Protein AF-A0A932MLJ8-F1 (afdb_monomer_lite)

Radius of gyration: 33.67 Å; chains: 1; bounding box: 68×70×138 Å

Sequence (256 aa):
MRFTSHTIHRIPRFLVASVVMTMLLAWGFPVDARSTVDTKFYFTKSVMQRYGKTLTSSEGDFRVGIRPGIFDDPAWVKIKLADPELAQLPENFLLVSSHIYEYGVSVPEPDETTKSIWLSMDFDSKTKNRRRPYVWDRGKQTWHELPGKRVEGESTYQFELRFPWATVAILEDTSRLEGPEKIDASRLPATGFQAYSILDVESGRVLEHMNGTRIKHPASLTKIMTAMVMLDQDLRMSSVLTYAASDNAEGGKLLV

Secondary structure (DSSP, 8-state):
----------------------------------PEEEEEEEE-HHIIIII-EEEE-TTSSEEEEE-TTS-SS-EEEEEEEPPGGGSPPPTTEEE-SSS-EEEEEE-SS-----SPEEEEEE----S-EEEEEEEEETTTTEEEEPPEEEPTTSSEEEEEESSSEEEEEEEEEEEEE-PPP---TTS------SSEEEE-TTT--EEEEESTTS-PPP--HHHHHHHHHHHHTT--TTS--PPPGGG-PPPPP---

Structure (mmCIF, N/CA/C/O backbone):
data_AF-A0A932MLJ8-F1
#
_entry.id   AF-A0A932MLJ8-F1
#
loop_
_atom_site.group_PDB
_atom_site.id
_atom_site.type_symbol
_atom_site.label_atom_id
_atom_site.label_alt_id
_atom_site.label_comp_id
_atom_site.label_asym_id
_atom_site.label_entity_id
_atom_site.label_seq_id
_atom_site.pdbx_PDB_ins_code
_atom_site.Cartn_x
_atom_site.Cartn_y
_atom_site.Cartn_z
_atom_site.occupancy
_atom_site.B_iso_or_equiv
_atom_site.auth_seq_id
_atom_site.auth_comp_id
_atom_site.auth_asym_id
_atom_site.auth_atom_id
_atom_site.pdbx_PDB_model_num
ATOM 1 N N . MET A 1 1 ? 25.212 -40.025 85.158 1.00 39.41 1 MET A N 1
ATOM 2 C CA . MET A 1 1 ? 26.497 -39.951 85.886 1.00 39.41 1 MET A CA 1
ATOM 3 C C . MET A 1 1 ? 27.487 -39.200 84.991 1.00 39.41 1 MET A C 1
ATOM 5 O O . MET A 1 1 ? 27.628 -39.625 83.859 1.00 39.41 1 MET A O 1
ATOM 9 N N . ARG A 1 2 ? 28.002 -38.052 85.477 1.00 36.81 2 ARG A N 1
ATOM 10 C CA . ARG A 1 2 ? 29.242 -37.276 85.160 1.00 36.81 2 ARG A CA 1
ATOM 11 C C . ARG A 1 2 ? 29.864 -37.373 83.739 1.00 36.81 2 ARG A C 1
ATOM 13 O O . ARG A 1 2 ? 30.138 -38.470 83.284 1.00 36.81 2 ARG A O 1
ATOM 20 N N . PHE A 1 3 ? 29.999 -36.263 82.983 1.00 44.09 3 PHE A N 1
ATOM 21 C CA . PHE A 1 3 ? 31.169 -35.329 82.913 1.00 44.09 3 PHE A CA 1
ATOM 22 C C . PHE A 1 3 ? 32.496 -36.078 82.603 1.00 44.09 3 PHE A C 1
ATOM 24 O O . PHE A 1 3 ? 32.785 -37.047 83.288 1.00 44.09 3 PHE A O 1
ATOM 31 N N . THR A 1 4 ? 33.348 -35.753 81.615 1.00 44.50 4 THR A N 1
ATOM 32 C CA . THR A 1 4 ? 33.932 -34.447 81.229 1.00 44.50 4 THR A CA 1
ATOM 33 C C . THR A 1 4 ? 34.749 -34.559 79.918 1.00 44.50 4 THR A C 1
ATOM 35 O O . THR A 1 4 ? 35.120 -35.649 79.496 1.00 44.50 4 THR A O 1
ATOM 38 N N . SER A 1 5 ? 35.027 -33.380 79.350 1.00 47.88 5 SER A N 1
ATOM 39 C CA . SER A 1 5 ? 35.923 -32.925 78.263 1.00 47.88 5 SER A CA 1
ATOM 40 C C . SER A 1 5 ? 37.333 -33.572 78.163 1.00 47.88 5 SER A C 1
ATOM 42 O O . SER A 1 5 ? 37.796 -34.180 79.118 1.00 47.88 5 SER A O 1
ATOM 44 N N . HIS A 1 6 ? 38.091 -33.494 77.048 1.00 45.16 6 HIS A N 1
ATOM 45 C CA . HIS A 1 6 ? 38.753 -32.271 76.542 1.00 45.16 6 HIS A CA 1
ATOM 46 C C . HIS A 1 6 ? 39.544 -32.446 75.204 1.00 45.16 6 HIS A C 1
ATOM 48 O O . HIS A 1 6 ? 40.307 -33.393 75.064 1.00 45.16 6 HIS A O 1
ATOM 54 N N . THR A 1 7 ? 39.419 -31.432 74.318 1.00 48.81 7 THR A N 1
ATOM 55 C CA . THR A 1 7 ? 40.496 -30.633 73.638 1.00 48.81 7 THR A CA 1
ATOM 56 C C . THR A 1 7 ? 41.332 -31.260 72.493 1.00 48.81 7 THR A C 1
ATOM 58 O O . THR A 1 7 ? 42.121 -32.160 72.728 1.00 48.81 7 THR A O 1
ATOM 61 N N . ILE A 1 8 ? 41.119 -30.913 71.205 1.00 53.91 8 ILE A N 1
ATOM 62 C CA . ILE A 1 8 ? 41.587 -29.762 70.358 1.00 53.91 8 ILE A CA 1
ATOM 63 C C . ILE A 1 8 ? 43.098 -29.720 70.021 1.00 53.91 8 ILE A C 1
ATOM 65 O O . ILE A 1 8 ? 43.907 -29.441 70.897 1.00 53.91 8 ILE A O 1
ATOM 69 N N . HIS A 1 9 ? 43.424 -29.800 68.714 1.00 43.44 9 HIS A N 1
ATOM 70 C CA . HIS A 1 9 ? 44.411 -29.012 67.917 1.00 43.44 9 HIS A CA 1
ATOM 71 C C . HIS A 1 9 ? 44.575 -29.692 66.527 1.00 43.44 9 HIS A C 1
ATOM 73 O O . HIS A 1 9 ? 44.537 -30.910 66.480 1.00 43.44 9 HIS A O 1
ATOM 79 N N . ARG A 1 10 ? 44.762 -29.088 65.339 1.00 43.78 10 ARG A N 1
ATOM 80 C CA . ARG A 1 10 ? 44.928 -27.730 64.774 1.00 43.78 10 ARG A CA 1
ATOM 81 C C . ARG A 1 10 ? 44.661 -27.824 63.246 1.00 43.78 10 ARG A C 1
ATOM 83 O O . ARG A 1 10 ? 44.900 -28.864 62.648 1.00 43.78 10 ARG A O 1
ATOM 90 N N . ILE A 1 11 ? 44.216 -26.721 62.640 1.00 50.97 11 ILE A N 1
ATOM 91 C CA . ILE A 1 11 ? 43.975 -26.457 61.194 1.00 50.97 11 ILE A CA 1
ATOM 92 C C . ILE A 1 11 ? 45.331 -26.110 60.510 1.00 50.97 11 ILE A C 1
ATOM 94 O O . ILE A 1 11 ? 46.141 -25.486 61.205 1.00 50.97 11 ILE A O 1
ATOM 98 N N . PRO A 1 12 ? 45.642 -26.457 59.227 1.00 47.94 12 PRO A N 1
ATOM 99 C CA . PRO A 1 12 ? 45.388 -25.516 58.110 1.00 47.94 12 PRO A CA 1
ATOM 100 C C . PRO A 1 12 ? 45.191 -26.065 56.668 1.00 47.94 12 PRO A C 1
ATOM 102 O O . PRO A 1 12 ? 45.858 -26.988 56.227 1.00 47.94 12 PRO A O 1
ATOM 105 N N . ARG A 1 13 ? 44.356 -25.317 55.919 1.00 49.12 13 ARG A N 1
ATOM 106 C CA . ARG A 1 13 ? 44.527 -24.828 54.524 1.00 49.12 13 ARG A CA 1
ATOM 107 C C . ARG A 1 13 ? 44.702 -25.832 53.371 1.00 49.12 13 ARG A C 1
ATOM 109 O O . ARG A 1 13 ? 45.791 -26.338 53.189 1.00 49.12 13 ARG A O 1
ATOM 116 N N . PHE A 1 14 ? 43.677 -25.922 52.515 1.00 44.53 14 PHE A N 1
ATOM 117 C CA . PHE A 1 14 ? 43.688 -25.803 51.034 1.00 44.53 14 PHE A CA 1
ATOM 118 C C . PHE A 1 14 ? 42.199 -25.844 50.614 1.00 44.53 14 PHE A C 1
ATOM 120 O O . PHE A 1 14 ? 41.565 -26.885 50.689 1.00 44.53 14 PHE A O 1
ATOM 127 N N . LEU A 1 15 ? 41.472 -24.734 50.457 1.00 44.16 15 LEU A N 1
ATOM 128 C CA . LEU A 1 15 ? 41.476 -23.821 49.305 1.00 44.16 15 LEU A CA 1
ATOM 129 C C . LEU A 1 15 ? 41.573 -24.555 47.956 1.00 44.16 15 LEU A C 1
ATOM 131 O O . LEU A 1 15 ? 42.512 -24.356 47.197 1.00 44.16 15 LEU A O 1
ATOM 135 N N . VAL A 1 16 ? 40.579 -25.392 47.651 1.00 47.31 16 VAL A N 1
ATOM 136 C CA . VAL A 1 16 ? 40.211 -25.664 46.256 1.00 47.31 16 VAL A CA 1
ATOM 137 C C . VAL A 1 16 ? 39.087 -24.697 45.924 1.00 47.31 16 VAL A C 1
ATOM 139 O O . VAL A 1 16 ? 37.918 -24.927 46.230 1.00 47.31 16 VAL A O 1
ATOM 142 N N . ALA A 1 17 ? 39.489 -23.557 45.368 1.00 40.59 17 ALA A N 1
ATOM 143 C CA . ALA A 1 17 ? 38.603 -22.645 44.678 1.00 40.59 17 ALA A CA 1
ATOM 144 C C . ALA A 1 17 ? 37.946 -23.423 43.532 1.00 40.59 17 ALA A C 1
ATOM 146 O O . ALA A 1 17 ? 38.531 -23.601 42.466 1.00 40.59 17 ALA A O 1
ATOM 147 N N . SER A 1 18 ? 36.738 -23.930 43.769 1.00 40.94 18 SER A N 1
ATOM 148 C CA . SER A 1 18 ? 35.860 -24.333 42.684 1.00 40.94 18 SER A CA 1
ATOM 149 C C . SER A 1 18 ? 35.405 -23.037 42.027 1.00 40.94 18 SER A C 1
ATOM 151 O O . SER A 1 18 ? 34.470 -22.376 42.477 1.00 40.94 18 SER A O 1
ATOM 153 N N . VAL A 1 19 ? 36.159 -22.626 41.007 1.00 42.44 19 VAL A N 1
ATOM 154 C CA . VAL A 1 19 ? 35.699 -21.704 39.975 1.00 42.44 19 VAL A CA 1
ATOM 155 C C . VAL A 1 19 ? 34.541 -22.425 39.294 1.00 42.44 19 VAL A C 1
ATOM 157 O O . VAL A 1 19 ? 34.699 -23.080 38.267 1.00 42.44 19 VAL A O 1
ATOM 160 N N . VAL A 1 20 ? 33.361 -22.354 39.911 1.00 41.97 20 VAL A N 1
ATOM 161 C CA . VAL A 1 20 ? 32.107 -22.466 39.183 1.00 41.97 20 VAL A CA 1
ATOM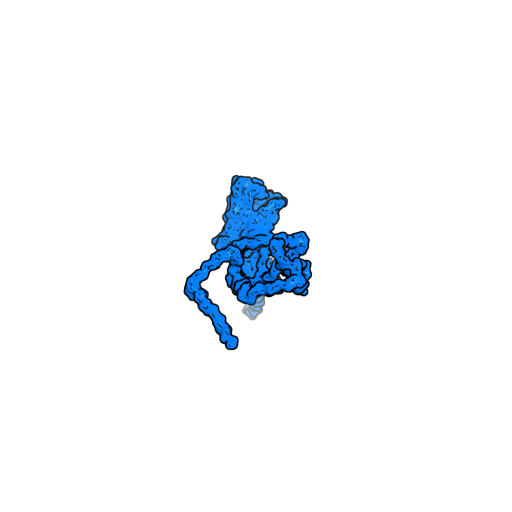 162 C C . VAL A 1 20 ? 32.111 -21.230 38.313 1.00 41.97 20 VAL A C 1
ATOM 164 O O . VAL A 1 20 ? 31.758 -20.131 38.732 1.00 41.97 20 VAL A O 1
ATOM 167 N N . MET A 1 21 ? 32.688 -21.427 37.133 1.00 40.66 21 MET A N 1
ATOM 168 C CA . MET A 1 21 ? 32.588 -20.567 35.985 1.00 40.66 21 MET A CA 1
ATOM 169 C C . MET A 1 21 ? 31.105 -20.281 35.837 1.00 40.66 21 MET A C 1
ATOM 171 O O . MET A 1 21 ? 30.345 -21.118 35.350 1.00 40.66 21 MET A O 1
ATOM 175 N N . THR A 1 22 ? 30.691 -19.126 36.354 1.00 47.50 22 THR A N 1
ATOM 176 C CA . THR A 1 22 ? 29.409 -18.506 36.072 1.00 47.50 22 THR A CA 1
ATOM 177 C C . THR A 1 22 ? 29.442 -18.198 34.585 1.00 47.50 22 THR A C 1
ATOM 179 O O . THR A 1 22 ? 29.714 -17.082 34.152 1.00 47.50 22 THR A O 1
ATOM 182 N N . MET A 1 23 ? 29.224 -19.244 33.792 1.00 43.34 23 MET A N 1
ATOM 183 C CA . MET A 1 23 ? 28.726 -19.189 32.441 1.00 43.34 23 MET A CA 1
ATOM 184 C C . MET A 1 23 ? 27.325 -18.611 32.624 1.00 43.34 23 MET A C 1
ATOM 186 O O . MET A 1 23 ? 26.328 -19.324 32.712 1.00 43.34 23 MET A O 1
ATOM 190 N N . LEU A 1 24 ? 27.283 -17.289 32.818 1.00 43.25 24 LEU A N 1
ATOM 191 C CA . LEU A 1 24 ? 26.142 -16.467 32.487 1.00 43.25 24 LEU A CA 1
ATOM 192 C C . LEU A 1 24 ? 25.925 -16.760 31.011 1.00 43.25 24 LEU A C 1
ATOM 194 O O . LEU A 1 24 ? 26.516 -16.148 30.126 1.00 43.25 24 LEU A O 1
ATOM 198 N N . LEU A 1 25 ? 25.136 -17.809 30.789 1.00 41.91 25 LEU A N 1
ATOM 199 C CA . LEU A 1 25 ? 24.206 -17.925 29.702 1.00 41.91 25 LEU A CA 1
ATOM 200 C C . LEU A 1 25 ? 23.592 -16.537 29.570 1.00 41.91 25 LEU A C 1
ATOM 202 O O . LEU A 1 25 ? 22.626 -16.192 30.247 1.00 41.91 25 LEU A O 1
ATOM 206 N N . ALA A 1 26 ? 24.198 -15.731 28.704 1.00 42.94 26 ALA A N 1
ATOM 207 C CA . ALA A 1 26 ? 23.473 -14.781 27.908 1.00 42.94 26 ALA A CA 1
ATOM 208 C C . ALA A 1 26 ? 22.465 -15.627 27.125 1.00 42.94 26 ALA A C 1
ATOM 210 O O . ALA A 1 26 ? 22.655 -15.962 25.960 1.00 42.94 26 ALA A O 1
ATOM 211 N N . TRP A 1 27 ? 21.390 -16.028 27.805 1.00 41.62 27 TRP A N 1
ATOM 212 C CA . TRP A 1 27 ? 20.088 -16.057 27.187 1.00 41.62 27 TRP A CA 1
ATOM 213 C C . TRP A 1 27 ? 19.902 -14.625 26.722 1.00 41.62 27 TRP A C 1
ATOM 215 O O . TRP A 1 27 ? 19.464 -13.755 27.473 1.00 41.62 27 TRP A O 1
ATOM 225 N N . GLY A 1 28 ? 20.387 -14.363 25.508 1.00 39.56 28 GLY A N 1
ATOM 226 C CA . GLY A 1 28 ? 19.890 -13.269 24.716 1.00 39.56 28 GLY A CA 1
ATOM 227 C C . GLY A 1 28 ? 18.400 -13.509 24.679 1.00 39.56 28 GLY A C 1
ATOM 228 O O . GLY A 1 28 ? 17.925 -14.379 23.953 1.00 39.56 28 GLY A O 1
ATOM 229 N N . PHE A 1 29 ? 17.677 -12.817 25.556 1.00 42.62 29 PHE A N 1
ATOM 230 C CA . PHE A 1 29 ? 16.270 -12.603 25.328 1.00 42.62 29 PHE A CA 1
ATOM 231 C C . PHE A 1 29 ? 16.212 -12.062 23.904 1.00 42.62 29 PHE A C 1
ATOM 233 O O . PHE A 1 29 ? 16.922 -11.083 23.629 1.00 42.62 29 PHE A O 1
ATOM 240 N N . PRO A 1 30 ? 15.493 -12.723 22.981 1.00 48.03 30 PRO A N 1
ATOM 241 C CA . PRO A 1 30 ? 15.236 -12.102 21.702 1.00 48.03 30 PRO A CA 1
ATOM 242 C C . PRO A 1 30 ? 14.650 -10.736 22.042 1.00 48.03 30 PRO A C 1
ATOM 244 O O . PRO A 1 30 ? 13.672 -10.629 22.784 1.00 48.03 30 PRO A O 1
ATOM 247 N N . VAL A 1 31 ? 15.347 -9.682 21.629 1.00 45.62 31 VAL A N 1
ATOM 248 C CA . VAL A 1 31 ? 14.779 -8.345 21.655 1.00 45.62 31 VAL A CA 1
ATOM 249 C C . VAL A 1 31 ? 13.615 -8.455 20.690 1.00 45.62 31 VAL A C 1
ATOM 251 O O . VAL A 1 31 ? 13.836 -8.500 19.486 1.00 45.62 31 VAL A O 1
ATOM 254 N N . ASP A 1 32 ? 12.402 -8.625 21.221 1.00 48.66 32 ASP A N 1
ATOM 255 C CA . ASP A 1 32 ? 11.189 -8.623 20.415 1.00 48.66 32 ASP A CA 1
ATOM 256 C C . ASP A 1 32 ? 11.213 -7.329 19.611 1.00 48.66 32 ASP A C 1
ATOM 258 O O . ASP A 1 32 ? 11.109 -6.229 20.171 1.00 48.66 32 ASP A O 1
ATOM 262 N N . ALA A 1 33 ? 11.440 -7.464 18.307 1.00 53.06 33 ALA A N 1
ATOM 263 C CA . ALA A 1 33 ? 11.539 -6.340 17.409 1.00 53.06 33 ALA A CA 1
ATOM 264 C C . ALA A 1 33 ? 10.224 -5.560 17.482 1.00 53.06 33 ALA A C 1
ATOM 266 O O . ALA A 1 33 ? 9.127 -6.032 17.165 1.00 53.06 33 ALA A O 1
ATOM 267 N N . ARG A 1 34 ? 10.322 -4.375 18.078 1.00 57.47 34 ARG A N 1
ATOM 268 C CA . ARG A 1 34 ? 9.176 -3.640 18.594 1.00 57.47 34 ARG A CA 1
ATOM 269 C C . ARG A 1 34 ? 8.551 -2.879 17.432 1.00 57.47 34 ARG A C 1
ATOM 271 O O . ARG A 1 34 ? 9.046 -1.821 17.056 1.00 57.47 34 ARG A O 1
ATOM 278 N N . SER A 1 35 ? 7.451 -3.388 16.873 1.00 65.62 35 SER A N 1
ATOM 279 C CA . SER A 1 35 ? 6.658 -2.624 15.899 1.00 65.62 35 SER A CA 1
ATOM 280 C C . SER A 1 35 ? 6.277 -1.276 16.521 1.00 65.62 35 SER A C 1
ATOM 282 O O . SER A 1 35 ? 5.633 -1.249 17.580 1.00 65.62 35 SER A O 1
ATOM 284 N N . THR A 1 36 ? 6.673 -0.169 15.897 1.00 81.19 36 THR A N 1
ATOM 285 C CA . THR A 1 36 ? 6.402 1.170 16.433 1.00 81.19 36 THR A CA 1
ATOM 286 C C . THR A 1 36 ? 5.066 1.658 15.888 1.00 81.19 36 THR A C 1
ATOM 288 O O . THR A 1 36 ? 4.827 1.643 14.680 1.00 81.19 36 THR A O 1
ATOM 291 N N . VAL A 1 37 ? 4.153 2.033 16.791 1.00 83.75 37 VAL A N 1
ATOM 292 C CA . VAL A 1 37 ? 2.876 2.640 16.395 1.00 83.75 37 VAL A CA 1
ATOM 293 C C . VAL A 1 37 ? 3.177 4.015 15.828 1.00 83.75 37 VAL A C 1
ATOM 295 O O . VAL A 1 37 ? 3.672 4.871 16.552 1.00 83.75 37 VAL A O 1
ATOM 298 N N . ASP A 1 38 ? 2.854 4.197 14.555 1.00 90.25 38 ASP A N 1
ATOM 299 C CA . ASP A 1 38 ? 3.074 5.444 13.837 1.00 90.25 38 ASP A CA 1
ATOM 300 C C . ASP A 1 38 ? 1.897 6.397 14.074 1.00 90.25 38 ASP A C 1
ATOM 302 O O . ASP A 1 38 ? 2.033 7.448 14.695 1.00 90.25 38 ASP A O 1
ATOM 306 N N . THR A 1 39 ? 0.694 5.963 13.690 1.00 93.75 39 THR A N 1
ATOM 307 C CA . THR A 1 39 ? -0.521 6.772 13.814 1.00 93.75 39 THR A CA 1
ATOM 308 C C . THR A 1 39 ? -1.675 5.942 14.371 1.00 93.75 39 THR A C 1
ATOM 310 O O . THR A 1 39 ? -1.873 4.781 14.012 1.00 93.75 39 THR A O 1
ATOM 313 N N . LYS A 1 40 ? -2.484 6.523 15.264 1.00 94.94 40 LYS A N 1
ATOM 314 C CA . LYS A 1 40 ? -3.652 5.860 15.863 1.00 94.94 40 LYS A CA 1
ATOM 315 C C . LYS A 1 40 ? -4.810 6.837 16.030 1.00 94.94 40 LYS A C 1
ATOM 317 O O . LYS A 1 40 ? -4.623 7.938 16.535 1.00 94.94 40 LYS A O 1
ATOM 322 N N . PHE A 1 41 ? -6.021 6.409 15.678 1.00 94.94 41 PHE A N 1
ATOM 323 C CA . PHE A 1 41 ? -7.227 7.221 15.837 1.00 94.94 41 PHE A CA 1
ATOM 324 C C . PHE A 1 41 ? -8.430 6.374 16.267 1.00 94.94 41 PHE A C 1
ATOM 326 O O . PHE A 1 41 ? -8.578 5.224 15.849 1.00 94.94 41 PHE A O 1
ATOM 333 N N . TYR A 1 42 ? -9.289 6.949 17.113 1.00 94.81 42 TYR A N 1
ATOM 334 C CA . TYR A 1 42 ? -10.546 6.329 17.529 1.00 94.81 42 TYR A CA 1
ATOM 335 C C . TYR A 1 42 ? -11.692 6.824 16.652 1.00 94.81 42 TYR A C 1
ATOM 337 O O . TYR A 1 42 ? -12.055 8.001 16.684 1.00 94.81 42 TYR A O 1
ATOM 345 N N . PHE A 1 43 ? -12.263 5.925 15.862 1.00 92.12 43 PHE A N 1
ATOM 346 C CA . PHE A 1 43 ? -13.391 6.216 14.994 1.00 92.12 43 PHE A CA 1
ATOM 347 C C . PHE A 1 43 ? -14.677 5.998 15.788 1.00 92.12 43 PHE A C 1
ATOM 349 O O . PHE A 1 43 ? -14.999 4.877 16.180 1.00 92.12 43 PHE A O 1
ATOM 356 N N . THR A 1 44 ? -15.417 7.077 16.039 1.00 92.81 44 THR A N 1
ATOM 357 C CA . THR A 1 44 ? -16.726 6.998 16.692 1.00 92.81 44 THR A CA 1
ATOM 358 C C . THR A 1 44 ? -17.759 6.367 15.760 1.00 92.81 44 THR A C 1
ATOM 360 O O . THR A 1 44 ? -17.586 6.343 14.540 1.00 92.81 44 THR A O 1
ATOM 363 N N . LYS A 1 45 ? -18.894 5.931 16.318 1.00 90.38 45 LYS A N 1
ATOM 364 C CA . LYS A 1 45 ? -20.004 5.368 15.535 1.00 90.38 45 LYS A CA 1
ATOM 365 C C . LYS A 1 45 ? -20.478 6.303 14.416 1.00 90.38 45 LYS A C 1
ATOM 367 O O . LYS A 1 45 ? -20.743 5.855 13.309 1.00 90.38 45 LYS A O 1
ATOM 372 N N . SER A 1 46 ? -20.540 7.614 14.669 1.00 88.94 46 SER A N 1
ATOM 373 C CA . SER A 1 46 ? -20.938 8.591 13.647 1.00 88.94 46 SER A CA 1
ATOM 374 C C . SER A 1 46 ? -19.928 8.689 12.502 1.00 88.94 46 SER A C 1
ATOM 376 O O . SER A 1 46 ? -20.337 8.766 11.344 1.00 88.94 46 SER A O 1
ATOM 378 N N . VAL A 1 47 ? -18.627 8.638 12.804 1.00 89.69 47 VAL A N 1
ATOM 379 C CA . VAL A 1 47 ? -17.575 8.585 11.780 1.00 89.69 47 VAL A CA 1
ATOM 380 C C . VAL A 1 47 ? -17.695 7.292 10.981 1.00 89.69 47 VAL A C 1
ATOM 382 O O . VAL A 1 47 ? -17.737 7.359 9.757 1.00 89.69 47 VAL A O 1
ATOM 385 N N . MET A 1 48 ? -17.837 6.142 11.645 1.00 87.56 48 MET A N 1
ATOM 386 C CA . MET A 1 48 ? -17.939 4.850 10.963 1.00 87.56 48 MET A CA 1
ATOM 387 C C . MET A 1 48 ? -19.179 4.730 10.083 1.00 87.56 48 MET A C 1
ATOM 389 O O . MET A 1 48 ? -19.075 4.238 8.968 1.00 87.56 48 MET A O 1
ATOM 393 N N . GLN A 1 49 ? -20.339 5.206 10.535 1.00 87.56 49 GLN A N 1
ATOM 394 C CA . GLN A 1 49 ? -21.603 4.963 9.836 1.00 87.56 49 GLN A CA 1
ATOM 395 C C . GLN A 1 49 ? -21.983 6.046 8.820 1.00 87.56 49 GLN A C 1
ATOM 397 O O . GLN A 1 49 ? -22.683 5.737 7.860 1.00 87.56 49 GLN A O 1
ATOM 402 N N . ARG A 1 50 ? -21.571 7.309 9.010 1.00 89.06 50 ARG A N 1
ATOM 403 C CA . ARG A 1 50 ? -22.076 8.431 8.188 1.00 89.06 50 ARG A CA 1
ATOM 404 C C . ARG A 1 50 ? -21.022 9.131 7.347 1.00 89.06 50 ARG A C 1
ATOM 406 O O . ARG A 1 50 ? -21.319 9.507 6.221 1.00 89.06 50 ARG A O 1
ATOM 413 N N . TYR A 1 51 ? -19.825 9.335 7.887 1.00 90.12 51 TYR A N 1
ATOM 414 C CA . TYR A 1 51 ? -18.841 10.223 7.258 1.00 90.12 51 TYR A CA 1
ATOM 415 C C . TYR A 1 51 ? -17.680 9.472 6.611 1.00 90.12 51 TYR A C 1
ATOM 417 O O . TYR A 1 51 ? -17.179 9.889 5.571 1.00 90.12 51 TYR A O 1
ATOM 425 N N . GLY A 1 52 ? -17.276 8.343 7.193 1.00 91.31 52 GLY A N 1
ATOM 426 C CA . GLY A 1 52 ? -15.981 7.746 6.910 1.00 91.31 52 GLY A CA 1
ATOM 427 C C . GLY A 1 52 ? -14.842 8.659 7.366 1.00 91.31 52 GLY A C 1
ATOM 428 O O . GLY A 1 52 ? -15.057 9.784 7.826 1.00 91.31 52 GLY A O 1
ATOM 429 N N . LYS A 1 53 ? -13.611 8.162 7.277 1.00 95.19 53 LYS A N 1
ATOM 430 C CA . LYS A 1 53 ? -12.404 8.965 7.490 1.00 95.19 53 LYS A CA 1
ATOM 431 C C . LYS A 1 53 ? -11.175 8.237 6.958 1.00 95.19 53 LYS A C 1
ATOM 433 O O . LYS A 1 53 ? -11.084 7.013 7.033 1.00 95.19 53 LYS A O 1
ATOM 438 N N . THR A 1 54 ? -10.223 9.021 6.468 1.00 97.12 54 THR A N 1
ATOM 439 C CA . THR A 1 54 ? -8.887 8.551 6.107 1.00 97.12 54 THR A CA 1
ATOM 440 C C . THR A 1 54 ? -7.926 8.831 7.251 1.00 97.12 54 THR A C 1
ATOM 442 O O . THR A 1 54 ? -7.877 9.945 7.777 1.00 97.12 54 THR A O 1
ATOM 445 N N . LEU A 1 55 ? -7.194 7.800 7.657 1.00 97.00 55 LEU A N 1
ATOM 446 C CA . LEU A 1 55 ? -6.039 7.907 8.531 1.00 97.00 55 LEU A CA 1
ATOM 447 C C . LEU A 1 55 ? -4.784 7.929 7.660 1.00 97.00 55 LEU A C 1
ATOM 449 O O . LEU A 1 55 ? -4.675 7.115 6.749 1.00 97.00 55 LEU A O 1
ATOM 453 N N . THR A 1 56 ? -3.856 8.831 7.938 1.00 97.88 56 THR A N 1
ATOM 454 C CA . THR A 1 56 ? -2.607 8.983 7.182 1.00 97.88 56 THR A CA 1
ATOM 455 C C . THR A 1 56 ? -1.431 8.701 8.113 1.00 97.88 56 THR A C 1
ATOM 457 O O . THR A 1 56 ? -1.536 9.025 9.295 1.00 97.88 56 THR A O 1
ATOM 460 N N . SER A 1 57 ? -0.360 8.086 7.606 1.00 97.62 57 SER A N 1
ATOM 461 C CA . SER A 1 57 ? 0.910 7.921 8.322 1.00 97.62 57 SER A CA 1
ATOM 462 C C . SER A 1 57 ? 1.500 9.276 8.719 1.00 97.62 57 SER A C 1
ATOM 464 O O . SER A 1 57 ? 1.133 10.314 8.160 1.00 97.62 57 SER A O 1
ATOM 466 N N . SER A 1 58 ? 2.433 9.287 9.670 1.00 95.06 58 SER A N 1
ATOM 467 C CA . SER A 1 58 ? 3.114 10.523 10.075 1.00 95.06 58 SER A CA 1
ATOM 468 C C . SER A 1 58 ? 3.896 11.172 8.925 1.00 95.06 58 SER A C 1
ATOM 470 O O . SER A 1 58 ? 3.960 12.399 8.850 1.00 95.06 58 SER A O 1
ATOM 472 N N . GLU A 1 59 ? 4.412 10.364 7.995 1.00 93.94 59 GLU A N 1
ATOM 473 C CA . GLU A 1 59 ? 5.152 10.814 6.810 1.00 93.94 59 GLU A CA 1
ATOM 474 C C . GLU A 1 59 ? 4.253 11.225 5.636 1.00 93.94 59 GLU A C 1
ATOM 476 O O . GLU A 1 59 ? 4.720 11.843 4.682 1.00 93.94 59 GLU A O 1
ATOM 481 N N . GLY A 1 60 ? 2.950 10.936 5.693 1.00 96.25 60 GLY A N 1
ATOM 482 C CA . GLY A 1 60 ? 2.007 11.341 4.649 1.00 96.25 60 GLY A CA 1
ATOM 483 C C . GLY A 1 60 ? 1.909 10.398 3.446 1.00 96.25 60 GLY A C 1
ATOM 484 O O . GLY A 1 60 ? 1.034 10.603 2.601 1.00 96.25 60 GLY A O 1
ATOM 485 N N . ASP A 1 61 ? 2.754 9.374 3.387 1.00 96.75 61 ASP A N 1
ATOM 486 C CA . ASP A 1 61 ? 2.977 8.456 2.263 1.00 96.75 61 ASP A CA 1
ATOM 487 C C . ASP A 1 61 ? 2.094 7.193 2.289 1.00 96.75 61 ASP A C 1
ATOM 489 O O . ASP A 1 61 ? 1.988 6.486 1.289 1.00 96.75 61 ASP A O 1
ATOM 493 N N . PHE A 1 62 ? 1.421 6.901 3.404 1.00 98.38 62 PHE A N 1
ATOM 494 C CA . PHE A 1 62 ? 0.499 5.775 3.526 1.00 98.38 62 PHE A CA 1
ATOM 495 C C . PHE A 1 62 ? -0.830 6.206 4.136 1.00 98.38 62 PHE A C 1
ATOM 497 O O . PHE A 1 62 ? -0.889 6.930 5.128 1.00 98.38 62 PHE A O 1
ATOM 504 N N . ARG A 1 63 ? -1.935 5.772 3.526 1.00 98.31 63 ARG A N 1
ATOM 505 C CA . ARG A 1 63 ? -3.289 6.208 3.877 1.00 98.31 63 ARG A CA 1
ATOM 506 C C . ARG A 1 63 ? -4.225 5.009 3.960 1.00 98.31 63 ARG A C 1
ATOM 508 O O . ARG A 1 63 ? -4.278 4.190 3.046 1.00 98.31 63 ARG A O 1
ATOM 515 N N . VAL A 1 64 ? -5.012 4.960 5.030 1.00 97.88 64 VAL A N 1
ATOM 516 C CA . VAL A 1 64 ? -6.047 3.954 5.294 1.00 97.88 64 VAL A CA 1
ATOM 517 C C . VAL A 1 64 ? -7.404 4.646 5.340 1.00 97.88 64 VAL A C 1
ATOM 519 O O . VAL A 1 64 ? -7.712 5.384 6.276 1.00 97.88 64 VAL A O 1
ATOM 522 N N . GLY A 1 65 ? -8.219 4.427 4.315 1.00 96.44 65 GLY A N 1
ATOM 523 C CA . GLY A 1 65 ? -9.554 4.998 4.173 1.00 96.44 65 GLY A CA 1
ATOM 524 C C . GLY A 1 65 ? -10.640 4.036 4.636 1.00 96.44 65 GLY A C 1
ATOM 525 O O . GLY A 1 65 ? -10.855 2.985 4.030 1.00 96.44 65 GLY A O 1
ATOM 526 N N . ILE A 1 66 ? -11.384 4.438 5.665 1.00 94.19 66 ILE A N 1
ATOM 527 C CA . ILE A 1 66 ? -12.598 3.745 6.097 1.00 94.19 66 ILE A CA 1
ATOM 528 C C . ILE A 1 66 ? -13.803 4.494 5.529 1.00 94.19 66 ILE A C 1
ATOM 530 O O . ILE A 1 66 ? -14.090 5.620 5.942 1.00 94.19 66 ILE A O 1
ATOM 534 N N . ARG A 1 67 ? -14.500 3.890 4.559 1.00 94.38 67 ARG A N 1
ATOM 535 C CA . ARG A 1 67 ? -15.746 4.439 4.001 1.00 94.38 67 ARG A CA 1
ATOM 536 C C . ARG A 1 67 ? -16.895 4.334 5.021 1.00 94.38 67 ARG A C 1
ATOM 538 O O . ARG A 1 67 ? -16.858 3.455 5.887 1.00 94.38 67 ARG A O 1
ATOM 545 N N . PRO A 1 68 ? -17.929 5.188 4.912 1.00 93.06 68 PRO A N 1
ATOM 546 C CA . PRO A 1 68 ? -19.139 5.051 5.715 1.00 93.06 68 PRO A CA 1
ATOM 547 C C . PRO A 1 68 ? -19.755 3.652 5.598 1.00 93.06 68 PRO A C 1
ATOM 549 O O . PRO A 1 68 ? -19.856 3.094 4.505 1.00 93.06 68 PRO A O 1
ATOM 552 N N . GLY A 1 69 ? -20.192 3.102 6.726 1.00 89.88 69 GLY A N 1
ATOM 553 C CA . GLY A 1 69 ? -20.910 1.838 6.811 1.00 89.88 69 GLY A CA 1
ATOM 554 C C . GLY A 1 69 ? -20.053 0.593 6.591 1.00 89.88 69 GLY A C 1
ATOM 555 O O . GLY A 1 69 ? -20.630 -0.466 6.365 1.00 89.88 69 GLY A O 1
ATOM 556 N N . ILE A 1 70 ? -18.714 0.677 6.615 1.00 89.81 70 ILE A N 1
ATOM 557 C CA . ILE A 1 70 ? -17.861 -0.530 6.609 1.00 89.81 70 ILE A CA 1
ATOM 558 C C . ILE A 1 70 ? -18.012 -1.303 7.925 1.00 89.81 70 ILE A C 1
ATOM 560 O O . ILE A 1 70 ? -18.189 -2.516 7.883 1.00 89.81 70 ILE A O 1
ATOM 564 N N . PHE A 1 71 ? -17.985 -0.592 9.055 1.00 88.56 71 PHE A N 1
ATOM 565 C CA . PHE A 1 71 ? -18.139 -1.144 10.402 1.00 88.56 71 PHE A CA 1
ATOM 566 C C . PHE A 1 71 ? -19.339 -0.498 11.101 1.00 88.56 71 PHE A C 1
ATOM 568 O O . PHE A 1 71 ? -19.562 0.708 10.957 1.00 88.56 71 PHE A O 1
ATOM 575 N N . ASP A 1 72 ? -20.088 -1.285 11.872 1.00 88.50 72 ASP A N 1
ATOM 576 C CA . ASP A 1 72 ? -21.236 -0.789 12.643 1.00 88.50 72 ASP A CA 1
ATOM 577 C C . ASP A 1 72 ? -20.845 -0.246 14.020 1.00 88.50 72 ASP A C 1
ATOM 579 O O . ASP A 1 72 ? -21.479 0.689 14.532 1.00 88.50 72 ASP A O 1
ATOM 583 N N . ASP A 1 73 ? -19.760 -0.780 14.576 1.00 90.44 73 ASP A N 1
ATOM 584 C CA . ASP A 1 73 ? -19.233 -0.389 15.873 1.00 90.44 73 ASP A CA 1
ATOM 585 C C . ASP A 1 73 ? -18.072 0.606 15.772 1.00 90.44 73 ASP A C 1
ATOM 587 O O . ASP A 1 73 ? -17.322 0.626 14.790 1.00 90.44 73 ASP A O 1
ATOM 591 N N . PRO A 1 74 ? -17.887 1.450 16.806 1.00 92.19 74 PRO A N 1
ATOM 592 C CA . PRO A 1 74 ? -16.670 2.231 16.959 1.00 92.19 74 PRO A CA 1
ATOM 593 C C . PRO A 1 74 ? -15.430 1.337 16.934 1.00 92.19 74 PRO A C 1
ATOM 595 O O . PRO A 1 74 ? -15.424 0.251 17.513 1.00 92.19 74 PRO A O 1
ATOM 598 N N . ALA A 1 75 ? -14.350 1.828 16.331 1.00 92.56 75 ALA A N 1
ATOM 599 C CA . ALA A 1 75 ? -13.120 1.055 16.218 1.00 92.56 75 ALA A CA 1
ATOM 600 C C . ALA A 1 75 ? -11.880 1.913 16.437 1.00 92.56 75 ALA A C 1
ATOM 602 O O . ALA A 1 75 ? -11.843 3.110 16.133 1.00 92.56 75 ALA A O 1
ATOM 603 N N . TRP A 1 76 ? -10.818 1.270 16.906 1.00 94.75 76 TRP A N 1
ATOM 604 C CA . TRP A 1 76 ? -9.482 1.843 16.822 1.00 94.75 76 TRP A CA 1
ATOM 605 C C . TRP A 1 76 ? -8.864 1.488 15.481 1.00 94.75 76 TRP A C 1
ATOM 607 O O . TRP A 1 76 ? -8.703 0.310 15.185 1.00 94.75 76 TRP A O 1
ATOM 617 N N . VAL A 1 77 ? -8.444 2.491 14.718 1.00 94.94 77 VAL A N 1
ATOM 618 C CA . VAL A 1 77 ? -7.628 2.283 13.518 1.00 94.94 77 VAL A CA 1
ATOM 619 C C . VAL A 1 77 ? -6.199 2.690 13.842 1.00 94.94 77 VAL A C 1
ATOM 621 O O . VAL A 1 77 ? -5.961 3.738 14.452 1.00 94.94 77 VAL A O 1
ATOM 624 N N . LYS A 1 78 ? -5.250 1.828 13.486 1.00 96.81 78 LYS A N 1
ATOM 625 C CA . LYS A 1 78 ? -3.820 2.004 13.739 1.00 96.81 78 LYS A CA 1
ATOM 626 C C . LYS A 1 78 ? -3.046 1.786 12.448 1.00 96.81 78 LYS A C 1
ATOM 628 O O . LYS A 1 78 ? -3.357 0.857 11.710 1.00 96.81 78 LYS A O 1
ATOM 633 N N . ILE A 1 79 ? -2.025 2.605 12.249 1.00 97.50 79 ILE A N 1
ATOM 634 C CA . ILE A 1 79 ? -0.935 2.412 11.299 1.00 97.50 79 ILE A CA 1
ATOM 635 C C . ILE A 1 79 ? 0.331 2.214 12.134 1.00 97.50 79 ILE A C 1
ATOM 637 O O . ILE A 1 79 ? 0.558 2.920 13.122 1.00 97.50 79 ILE A O 1
ATOM 641 N N . LYS A 1 80 ? 1.136 1.225 11.771 1.00 95.81 80 LYS A N 1
ATOM 642 C CA . LYS A 1 80 ? 2.437 0.943 12.367 1.00 95.81 80 LYS A CA 1
ATOM 643 C C . LYS A 1 80 ? 3.465 0.761 11.266 1.00 95.81 80 LYS A C 1
ATOM 645 O O . LYS A 1 80 ? 3.127 0.312 10.171 1.00 95.81 80 LYS A O 1
ATOM 650 N N . LEU A 1 81 ? 4.716 1.016 11.612 1.00 94.69 81 LEU A N 1
ATOM 651 C CA . LEU A 1 81 ? 5.843 0.541 10.826 1.00 94.69 81 LEU A CA 1
ATOM 652 C C . LEU A 1 81 ? 6.057 -0.934 11.168 1.00 94.69 81 LEU A C 1
ATOM 654 O O . LEU A 1 81 ? 6.194 -1.294 12.345 1.00 94.69 81 LEU A O 1
ATOM 658 N N . ALA A 1 82 ? 5.996 -1.787 10.150 1.00 91.31 82 ALA A N 1
ATOM 659 C CA . ALA A 1 82 ? 6.326 -3.192 10.302 1.00 91.31 82 ALA A CA 1
ATOM 660 C C . ALA A 1 82 ? 7.844 -3.340 10.404 1.00 91.31 82 ALA A C 1
ATOM 662 O O . ALA A 1 82 ? 8.592 -2.591 9.779 1.00 91.31 82 ALA A O 1
ATOM 663 N N . ASP A 1 83 ? 8.284 -4.317 11.188 1.00 84.31 83 ASP A N 1
ATOM 664 C CA . ASP A 1 83 ? 9.691 -4.685 11.223 1.00 84.31 83 ASP A CA 1
ATOM 665 C C . ASP A 1 83 ? 10.083 -5.341 9.884 1.00 84.31 83 ASP A C 1
ATOM 667 O O . ASP A 1 83 ? 9.484 -6.363 9.522 1.00 84.31 83 ASP A O 1
ATOM 671 N N . PRO A 1 84 ? 11.058 -4.780 9.143 1.00 77.44 84 PRO A N 1
ATOM 672 C CA . PRO A 1 84 ? 11.528 -5.363 7.893 1.00 77.44 84 PRO A CA 1
ATOM 673 C C . PRO A 1 84 ? 12.044 -6.797 8.046 1.00 77.44 84 PRO A C 1
ATOM 675 O O . PRO A 1 84 ? 11.902 -7.588 7.115 1.00 77.44 84 PRO A O 1
ATOM 678 N N . GLU A 1 85 ? 12.593 -7.164 9.209 1.00 80.88 85 GLU A N 1
ATOM 679 C CA . GLU A 1 85 ? 13.126 -8.513 9.443 1.00 80.88 85 GLU A CA 1
ATOM 680 C C . GLU A 1 85 ? 12.019 -9.581 9.479 1.00 80.88 85 GLU A C 1
ATOM 682 O O . GLU A 1 85 ? 12.235 -10.725 9.067 1.00 80.88 85 GLU A O 1
ATOM 687 N N . LEU A 1 86 ? 10.805 -9.207 9.905 1.00 73.69 86 LEU A N 1
ATOM 688 C CA . LEU A 1 86 ? 9.644 -10.105 9.956 1.00 73.69 86 LEU A CA 1
ATOM 689 C C . LEU A 1 86 ? 9.012 -10.361 8.583 1.00 73.69 86 LEU A C 1
ATOM 691 O O . LEU A 1 86 ? 8.257 -11.324 8.426 1.00 73.69 86 LEU A O 1
ATOM 695 N N . ALA A 1 87 ? 9.284 -9.497 7.608 1.00 78.75 87 ALA A N 1
ATOM 696 C CA . ALA A 1 87 ? 8.697 -9.547 6.277 1.00 78.75 87 ALA A CA 1
ATOM 697 C C . ALA A 1 87 ? 9.803 -9.660 5.223 1.00 78.75 87 ALA A C 1
ATOM 699 O O . ALA A 1 87 ? 9.972 -8.776 4.382 1.00 78.75 87 ALA A O 1
ATOM 700 N N . GLN A 1 88 ? 10.558 -10.764 5.294 1.00 85.88 88 GLN A N 1
ATOM 701 C CA . GLN A 1 88 ? 11.665 -11.060 4.384 1.00 85.88 88 GLN A CA 1
ATOM 702 C C . GLN A 1 88 ? 11.238 -10.843 2.927 1.00 85.88 88 GLN A C 1
ATOM 704 O O . GLN A 1 88 ? 10.274 -11.439 2.436 1.00 85.88 88 GLN A O 1
ATOM 709 N N . LEU A 1 89 ? 11.945 -9.944 2.246 1.00 89.50 89 LEU A N 1
ATOM 710 C CA . LEU A 1 89 ? 11.720 -9.669 0.834 1.00 89.50 89 LEU A CA 1
ATOM 711 C C . LEU A 1 89 ? 12.353 -10.793 0.002 1.00 89.50 89 LEU A C 1
ATOM 713 O O . LEU A 1 89 ? 13.472 -11.208 0.311 1.00 89.50 89 LEU A O 1
ATOM 717 N N . PRO A 1 90 ? 11.686 -11.295 -1.051 1.00 87.88 90 PRO A N 1
ATOM 718 C CA . PRO A 1 90 ? 12.314 -12.250 -1.955 1.00 87.88 90 PRO A CA 1
ATOM 719 C C . PRO A 1 90 ? 13.487 -11.597 -2.708 1.00 87.88 90 PRO A C 1
ATOM 721 O O . PRO A 1 90 ? 13.459 -10.398 -2.972 1.00 87.88 90 PRO A O 1
ATOM 724 N N . GLU A 1 91 ? 14.499 -12.381 -3.098 1.00 87.62 91 GLU A N 1
ATOM 725 C CA . GLU A 1 91 ? 15.762 -11.872 -3.677 1.00 87.62 91 GLU A CA 1
ATOM 726 C C . GLU A 1 91 ? 15.583 -10.993 -4.929 1.00 87.62 91 GLU A C 1
ATOM 728 O O . GLU A 1 91 ? 16.384 -10.098 -5.189 1.00 87.62 91 GLU A O 1
ATOM 733 N N . ASN A 1 92 ? 14.529 -11.232 -5.709 1.00 90.50 92 ASN A N 1
ATOM 734 C CA . ASN A 1 92 ? 14.219 -10.501 -6.936 1.00 90.50 92 ASN A CA 1
ATOM 735 C C . ASN A 1 92 ? 13.262 -9.314 -6.724 1.00 90.50 92 ASN A C 1
ATOM 737 O O . ASN A 1 92 ? 12.699 -8.804 -7.693 1.00 90.50 92 ASN A O 1
ATOM 741 N N . PHE A 1 93 ? 13.051 -8.887 -5.479 1.00 92.81 93 PHE A N 1
ATOM 742 C CA . PHE A 1 93 ? 12.197 -7.753 -5.150 1.00 92.81 93 PHE A CA 1
ATOM 743 C C . PHE A 1 93 ? 12.965 -6.656 -4.425 1.00 92.81 93 PHE A C 1
ATOM 745 O O . PHE A 1 93 ? 13.771 -6.910 -3.534 1.00 92.81 93 PHE A O 1
ATOM 752 N N . LEU A 1 94 ? 12.654 -5.412 -4.779 1.00 93.31 94 LEU A N 1
ATOM 753 C CA . LEU A 1 94 ? 13.099 -4.225 -4.060 1.00 93.31 94 LEU A CA 1
ATOM 754 C C . LEU A 1 94 ? 11.904 -3.536 -3.410 1.00 93.31 94 LEU A C 1
ATOM 756 O O . LEU A 1 94 ? 10.853 -3.374 -4.032 1.00 93.31 94 LEU A O 1
ATOM 760 N N . LEU A 1 95 ? 12.075 -3.106 -2.163 1.00 94.75 95 LEU A N 1
ATOM 761 C CA . LEU A 1 95 ? 11.132 -2.209 -1.507 1.00 94.75 95 LEU A CA 1
ATOM 762 C C . LEU A 1 95 ? 11.256 -0.818 -2.136 1.00 94.75 95 LEU A C 1
ATOM 764 O O . LEU A 1 95 ? 12.350 -0.259 -2.167 1.00 94.75 95 LEU A O 1
ATOM 768 N N . VAL A 1 96 ? 10.144 -0.280 -2.638 1.00 95.50 96 VAL A N 1
ATOM 769 C CA . VAL A 1 96 ? 10.103 1.060 -3.254 1.00 95.50 96 VAL A CA 1
ATOM 770 C C . VAL A 1 96 ? 9.131 2.015 -2.564 1.00 95.50 96 VAL A C 1
ATOM 772 O O . VAL A 1 96 ? 9.153 3.210 -2.839 1.00 95.50 96 VAL A O 1
ATOM 775 N N . SER A 1 97 ? 8.282 1.528 -1.656 1.00 95.50 97 SER A N 1
ATOM 776 C CA . SER A 1 97 ? 7.651 2.394 -0.653 1.00 95.50 97 SER A CA 1
ATOM 777 C C . SER A 1 97 ? 8.668 2.778 0.425 1.00 95.50 97 SER A C 1
ATOM 779 O O . SER A 1 97 ? 9.598 2.018 0.685 1.00 95.50 97 SER A O 1
ATOM 781 N N . SER A 1 98 ? 8.485 3.925 1.086 1.00 93.44 98 SER A N 1
ATOM 782 C CA . SER A 1 98 ? 9.407 4.396 2.137 1.00 93.44 98 SER A CA 1
ATOM 783 C C . SER A 1 98 ? 9.566 3.370 3.264 1.00 93.44 98 SER A C 1
ATOM 785 O O . SER A 1 98 ? 10.661 3.151 3.774 1.00 93.44 98 SER A O 1
ATOM 787 N N . HIS A 1 99 ? 8.461 2.705 3.614 1.00 94.94 99 HIS A N 1
ATOM 788 C CA . HIS A 1 99 ? 8.394 1.712 4.678 1.00 94.94 99 HIS A CA 1
ATOM 789 C C . HIS A 1 99 ? 7.508 0.522 4.294 1.00 94.94 99 HIS A C 1
ATOM 791 O O . HIS A 1 99 ? 6.742 0.562 3.323 1.00 94.94 99 HIS A O 1
ATOM 797 N N . ILE A 1 100 ? 7.593 -0.538 5.102 1.00 96.06 100 ILE A N 1
ATOM 798 C CA . ILE A 1 100 ? 6.574 -1.585 5.165 1.00 96.06 100 ILE A CA 1
ATOM 799 C C . ILE A 1 100 ? 5.571 -1.175 6.242 1.00 96.06 100 ILE A C 1
ATOM 801 O O . ILE A 1 100 ? 5.936 -0.967 7.401 1.00 96.06 100 ILE A O 1
ATOM 805 N N . TYR A 1 101 ? 4.300 -1.077 5.870 1.00 96.81 101 TYR A N 1
ATOM 806 C CA . TYR A 1 101 ? 3.249 -0.626 6.773 1.00 96.81 101 TYR A CA 1
ATOM 807 C C . TYR A 1 101 ? 2.404 -1.795 7.265 1.00 96.81 101 TYR A C 1
ATOM 809 O O . TYR A 1 101 ? 2.011 -2.671 6.500 1.00 96.81 101 TYR A O 1
ATOM 817 N N . GLU A 1 102 ? 2.061 -1.789 8.549 1.00 96.19 102 GLU A N 1
ATOM 818 C CA . GLU A 1 102 ? 0.981 -2.602 9.103 1.00 96.19 102 GLU A CA 1
ATOM 819 C C . GLU A 1 102 ? -0.191 -1.683 9.440 1.00 96.19 102 GLU A C 1
ATOM 821 O O . GLU A 1 102 ? -0.025 -0.705 10.170 1.00 96.19 102 GLU A O 1
ATOM 826 N N . TYR A 1 103 ? -1.391 -2.010 8.965 1.00 95.94 103 TYR A N 1
ATOM 827 C CA . TYR A 1 103 ? -2.607 -1.394 9.485 1.00 95.94 103 TYR A CA 1
ATOM 828 C C . TYR A 1 103 ? -3.454 -2.412 10.238 1.00 95.94 103 TYR A C 1
ATOM 830 O O . TYR A 1 103 ? -3.404 -3.615 9.978 1.00 95.94 103 TYR A O 1
ATOM 838 N N . GLY A 1 104 ? -4.258 -1.910 11.170 1.00 94.56 104 GLY A N 1
ATOM 839 C CA . GLY A 1 104 ? -5.225 -2.718 11.895 1.00 94.56 104 GLY A CA 1
ATOM 840 C C . GLY A 1 104 ? -6.421 -1.900 12.353 1.00 94.56 104 GLY A C 1
ATOM 841 O O . GLY A 1 104 ? -6.266 -0.815 12.919 1.00 94.56 104 GLY A O 1
ATOM 842 N N . VAL A 1 105 ? -7.608 -2.454 12.139 1.00 93.12 105 VAL A N 1
ATOM 843 C CA . VAL A 1 105 ? -8.885 -1.978 12.659 1.00 93.12 105 VAL A CA 1
ATOM 844 C C . VAL A 1 105 ? -9.311 -2.920 13.782 1.00 93.12 105 VAL A C 1
ATOM 846 O O . VAL A 1 105 ? -9.563 -4.099 13.562 1.00 93.12 105 VAL A O 1
ATOM 849 N N . SER A 1 106 ? -9.349 -2.412 15.011 1.00 91.75 106 SER A N 1
ATOM 850 C CA . SER A 1 106 ? -9.799 -3.155 16.189 1.00 91.75 106 SER A CA 1
ATOM 851 C C . SER A 1 106 ? -11.239 -2.769 16.513 1.00 91.75 106 SER A C 1
ATOM 853 O O . SER A 1 106 ? -11.471 -1.681 17.049 1.00 91.75 106 SER A O 1
ATOM 855 N N . VAL A 1 107 ? -12.174 -3.661 16.191 1.00 88.25 107 VAL A N 1
ATOM 856 C CA . VAL A 1 107 ? -13.590 -3.594 16.584 1.00 88.25 107 VAL A CA 1
ATOM 857 C C . VAL A 1 107 ? -13.855 -4.509 17.791 1.00 88.25 107 VAL A C 1
ATOM 859 O O . VAL A 1 107 ? -13.117 -5.482 17.965 1.00 88.25 107 VAL A O 1
ATOM 862 N N . PRO A 1 108 ? -14.857 -4.208 18.640 1.00 83.88 108 PRO A N 1
ATOM 863 C CA . PRO A 1 108 ? -15.221 -5.058 19.778 1.00 83.88 108 PRO A CA 1
ATOM 864 C C . PRO A 1 108 ? -15.644 -6.467 19.355 1.00 83.88 108 PRO A C 1
ATOM 866 O O . PRO A 1 108 ? -15.198 -7.445 19.948 1.00 83.88 108 PRO A O 1
ATOM 869 N N . GLU A 1 109 ? -16.453 -6.552 18.301 1.00 79.50 109 GLU A N 1
ATOM 870 C CA . GLU A 1 109 ? -16.907 -7.800 17.700 1.00 79.50 109 GLU A CA 1
ATOM 871 C C . GLU A 1 109 ? -16.446 -7.810 16.236 1.00 79.50 109 GLU A C 1
ATOM 873 O O . GLU A 1 109 ? -16.960 -7.040 15.420 1.00 79.50 109 GLU A O 1
ATOM 878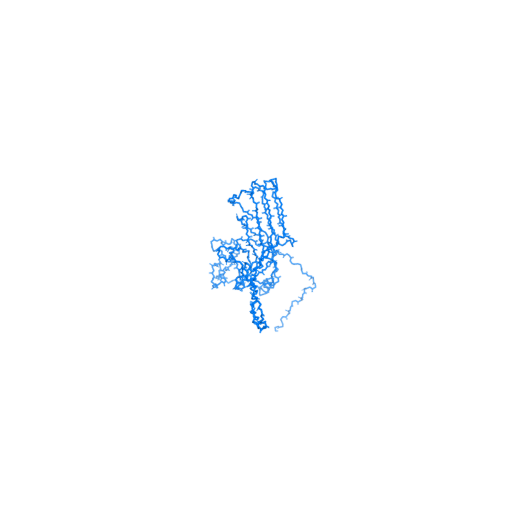 N N . PRO A 1 110 ? -15.400 -8.586 15.896 1.00 67.12 110 PRO A N 1
ATOM 879 C CA . PRO A 1 110 ? -14.918 -8.680 14.528 1.00 67.12 110 PRO A CA 1
ATOM 880 C C . PRO A 1 110 ? -15.949 -9.415 13.679 1.00 67.12 110 PRO A C 1
ATOM 882 O O . PRO A 1 110 ? -16.002 -10.641 13.675 1.00 67.12 110 PRO A O 1
ATOM 885 N N . ASP A 1 111 ? -16.762 -8.651 12.959 1.00 69.75 111 ASP A N 1
ATOM 886 C CA . ASP A 1 111 ? -17.522 -9.184 11.837 1.00 69.75 111 ASP A CA 1
ATOM 887 C C . ASP A 1 111 ? -16.548 -9.534 10.701 1.00 69.75 111 ASP A C 1
ATOM 889 O O . ASP A 1 111 ? -15.553 -8.830 10.472 1.00 69.75 111 ASP A O 1
ATOM 893 N N . GLU A 1 112 ? -16.826 -10.614 9.975 1.00 61.72 112 GLU A N 1
ATOM 894 C CA . GLU A 1 112 ? -16.124 -10.954 8.738 1.00 61.72 112 GLU A CA 1
ATOM 895 C C . GLU A 1 112 ? -16.597 -9.987 7.649 1.00 61.72 112 GLU A C 1
ATOM 897 O O . GLU A 1 112 ? -17.354 -10.325 6.737 1.00 61.72 112 GLU A O 1
ATOM 902 N N . THR A 1 113 ? -16.195 -8.722 7.779 1.00 61.34 113 THR A N 1
ATOM 903 C CA . THR A 1 113 ? -16.667 -7.648 6.919 1.00 61.34 113 THR A CA 1
ATOM 904 C C . THR A 1 113 ? -16.354 -7.978 5.464 1.00 61.34 113 THR A C 1
ATOM 906 O O . THR A 1 113 ? -15.204 -7.960 5.032 1.00 61.34 113 THR A O 1
ATOM 909 N N . THR A 1 114 ? -17.393 -8.214 4.662 1.00 60.91 114 THR A N 1
ATOM 910 C CA . THR A 1 114 ? -17.267 -8.398 3.204 1.00 60.91 114 THR A CA 1
ATOM 911 C C . THR A 1 114 ? -16.879 -7.105 2.477 1.00 60.91 114 THR A C 1
ATOM 913 O O . THR A 1 114 ? -16.540 -7.125 1.289 1.00 60.91 114 THR A O 1
ATOM 916 N N . LYS A 1 115 ? -16.923 -5.970 3.183 1.00 87.12 115 LYS A N 1
ATOM 917 C CA . LYS A 1 115 ? -16.657 -4.627 2.667 1.00 87.12 115 LYS A CA 1
ATOM 918 C C . LYS A 1 115 ? -15.161 -4.330 2.654 1.00 87.12 115 LYS A C 1
ATOM 920 O O . LYS A 1 115 ? -14.410 -4.746 3.526 1.00 87.12 115 LYS A O 1
ATOM 925 N N . SER A 1 116 ? -14.730 -3.617 1.622 1.00 91.50 116 SER A N 1
ATOM 926 C CA . SER A 1 116 ? -13.312 -3.389 1.342 1.00 91.50 116 SER A CA 1
ATOM 927 C C . SER A 1 116 ? -12.828 -2.078 1.970 1.00 91.50 116 SER A C 1
ATOM 929 O O . SER A 1 116 ? -13.485 -1.043 1.850 1.00 91.50 116 SER A O 1
ATOM 931 N N . ILE A 1 117 ? -11.684 -2.130 2.645 1.00 94.56 117 ILE A N 1
ATOM 932 C CA . ILE A 1 117 ? -10.929 -0.992 3.167 1.00 94.56 117 ILE A CA 1
ATOM 933 C C . ILE A 1 117 ? -10.073 -0.441 2.034 1.00 94.56 117 ILE A C 1
ATOM 935 O O . ILE A 1 117 ? -9.356 -1.194 1.377 1.00 94.56 117 ILE A O 1
ATOM 939 N N . TRP A 1 118 ? -10.149 0.868 1.812 1.00 96.88 118 TRP A N 1
ATOM 940 C CA . TRP A 1 118 ? -9.355 1.541 0.791 1.00 96.88 118 TRP A CA 1
ATOM 941 C C . TRP A 1 118 ? -7.980 1.903 1.343 1.00 96.88 118 TRP A C 1
ATOM 943 O O . TRP A 1 118 ? -7.859 2.375 2.474 1.00 96.88 118 TRP A O 1
ATOM 953 N N . LEU A 1 119 ? -6.948 1.703 0.536 1.00 98.06 119 LEU A N 1
ATOM 954 C CA . LEU A 1 119 ? -5.559 1.964 0.875 1.00 98.06 119 LEU A CA 1
ATOM 955 C C . LEU A 1 119 ? -4.919 2.788 -0.242 1.00 98.06 119 LEU A C 1
ATOM 957 O O . LEU A 1 119 ? -5.215 2.587 -1.422 1.00 98.06 119 LEU A O 1
ATOM 961 N N . SER A 1 120 ? -4.027 3.699 0.132 1.00 98.25 120 SER A N 1
ATOM 962 C CA . SER A 1 120 ? -3.179 4.441 -0.800 1.00 98.25 120 SER A CA 1
ATOM 963 C C . SER A 1 120 ? -1.762 4.480 -0.261 1.00 98.25 120 SER A C 1
ATOM 965 O O . SER A 1 120 ? -1.570 4.766 0.918 1.00 98.25 120 SER A O 1
ATOM 967 N N . MET A 1 121 ? -0.787 4.198 -1.118 1.00 98.31 121 MET A N 1
ATOM 968 C CA . MET A 1 121 ? 0.623 4.168 -0.747 1.00 98.31 121 MET A CA 1
ATOM 969 C C . MET A 1 121 ? 1.465 4.826 -1.832 1.00 98.31 121 MET A C 1
ATOM 971 O O . MET A 1 121 ? 1.349 4.477 -3.012 1.00 98.31 121 MET A O 1
ATOM 975 N N . ASP A 1 122 ? 2.286 5.773 -1.410 1.00 97.56 122 ASP A N 1
ATOM 976 C CA . ASP A 1 122 ? 3.248 6.462 -2.250 1.00 97.56 122 ASP A CA 1
ATOM 977 C C . ASP A 1 122 ? 4.532 5.612 -2.345 1.00 97.56 122 ASP A C 1
ATOM 979 O O . ASP A 1 122 ? 4.824 4.771 -1.487 1.00 97.56 122 ASP A O 1
ATOM 983 N N . PHE A 1 123 ? 5.277 5.770 -3.432 1.00 95.50 123 PHE A N 1
ATOM 984 C CA . PHE A 1 123 ? 6.529 5.060 -3.675 1.00 95.50 123 PHE A CA 1
ATOM 985 C C . PHE A 1 123 ? 7.534 5.969 -4.381 1.00 95.50 123 PHE A C 1
ATOM 987 O O . PHE A 1 123 ? 7.153 6.898 -5.089 1.00 95.50 123 PHE A O 1
ATOM 994 N N . ASP A 1 124 ? 8.820 5.675 -4.233 1.00 92.50 124 ASP A N 1
ATOM 995 C CA . ASP A 1 124 ? 9.888 6.322 -4.988 1.00 92.50 124 ASP A CA 1
ATOM 996 C C . ASP A 1 124 ? 10.736 5.255 -5.673 1.00 92.50 124 ASP A C 1
ATOM 998 O O . ASP A 1 124 ? 11.352 4.398 -5.041 1.00 92.50 124 ASP A O 1
ATOM 1002 N N . SER A 1 125 ? 10.752 5.284 -7.001 1.00 85.19 125 SER A N 1
ATOM 1003 C CA . SER A 1 125 ? 11.708 4.501 -7.766 1.00 85.19 125 SER A CA 1
ATOM 1004 C C . SER A 1 125 ? 11.978 5.152 -9.111 1.00 85.19 125 SER A C 1
ATOM 1006 O O . SER A 1 125 ? 11.081 5.631 -9.806 1.00 85.19 125 SER A O 1
ATOM 1008 N N . LYS A 1 126 ? 13.256 5.126 -9.486 1.00 83.06 126 LYS A N 1
ATOM 1009 C CA . LYS A 1 126 ? 13.793 5.739 -10.707 1.00 83.06 126 LYS A CA 1
ATOM 1010 C C . LYS A 1 126 ? 13.903 4.759 -11.873 1.00 83.06 126 LYS A C 1
ATOM 1012 O O . LYS A 1 126 ? 14.264 5.159 -12.976 1.00 83.06 126 LYS A O 1
ATOM 1017 N N . THR A 1 127 ? 13.658 3.474 -11.634 1.00 82.19 127 THR A N 1
ATOM 1018 C CA . THR A 1 127 ? 13.791 2.433 -12.661 1.00 82.19 127 THR A CA 1
ATOM 1019 C C . THR A 1 127 ? 12.564 2.405 -13.587 1.00 82.19 127 THR A C 1
ATOM 1021 O O . THR A 1 127 ? 11.609 3.165 -13.421 1.00 82.19 127 THR A O 1
ATOM 1024 N N . LYS A 1 128 ? 12.569 1.524 -14.587 1.00 79.19 128 LYS A N 1
ATOM 1025 C CA . LYS A 1 128 ? 11.376 1.189 -15.381 1.00 79.19 128 LYS A CA 1
ATOM 1026 C C . LYS A 1 128 ? 10.890 -0.227 -15.062 1.00 79.19 128 LYS A C 1
ATOM 1028 O O . LYS A 1 128 ? 10.377 -0.902 -15.941 1.00 79.19 128 LYS A O 1
ATOM 1033 N N . ASN A 1 129 ? 11.146 -0.733 -13.857 1.00 84.50 129 ASN A N 1
ATOM 1034 C CA . ASN A 1 129 ? 10.713 -2.074 -13.464 1.00 84.50 129 ASN A CA 1
ATOM 1035 C C . ASN A 1 129 ? 9.257 -2.057 -13.004 1.00 84.50 129 ASN A C 1
ATOM 1037 O O . ASN A 1 129 ? 8.734 -1.028 -12.564 1.00 84.50 129 ASN A O 1
ATOM 1041 N N . ARG A 1 130 ? 8.593 -3.213 -13.089 1.00 86.62 130 ARG A N 1
ATOM 1042 C CA . ARG A 1 130 ? 7.192 -3.322 -12.687 1.00 86.62 130 ARG A CA 1
ATOM 1043 C C . ARG A 1 130 ? 7.065 -3.168 -11.172 1.00 86.62 130 ARG A C 1
ATOM 1045 O O . ARG A 1 130 ? 7.640 -3.939 -10.409 1.00 86.62 130 ARG A O 1
ATOM 1052 N N . ARG A 1 131 ? 6.216 -2.228 -10.753 1.00 91.69 131 ARG A N 1
ATOM 1053 C CA . ARG A 1 131 ? 5.894 -1.957 -9.341 1.00 91.69 131 ARG A CA 1
ATOM 1054 C C . ARG A 1 131 ? 4.458 -2.312 -9.054 1.00 91.69 131 ARG A C 1
ATOM 1056 O O . ARG A 1 131 ? 3.582 -1.976 -9.856 1.00 91.69 131 ARG A O 1
ATOM 1063 N N . ARG A 1 132 ? 4.197 -2.976 -7.935 1.00 95.38 132 ARG A N 1
ATOM 1064 C CA . ARG A 1 132 ? 2.841 -3.361 -7.529 1.00 95.38 132 ARG A CA 1
ATOM 1065 C C . ARG A 1 132 ? 2.714 -3.337 -6.004 1.00 95.38 132 ARG A C 1
ATOM 1067 O O . ARG A 1 132 ? 3.722 -3.498 -5.317 1.00 95.38 132 ARG A O 1
ATOM 1074 N N . PRO A 1 133 ? 1.505 -3.119 -5.465 1.00 97.31 133 PRO A N 1
ATOM 1075 C CA . PRO A 1 133 ? 1.251 -3.341 -4.051 1.00 97.31 133 PRO A CA 1
ATOM 1076 C C . PRO A 1 133 ? 1.290 -4.837 -3.737 1.00 97.31 133 PRO A C 1
ATOM 1078 O O . PRO A 1 133 ? 0.796 -5.652 -4.514 1.00 97.31 133 PRO A O 1
ATOM 1081 N N . TYR A 1 134 ? 1.851 -5.190 -2.587 1.00 97.06 134 TYR A N 1
ATOM 1082 C CA . TYR A 1 134 ? 1.888 -6.551 -2.068 1.00 97.06 134 TYR A CA 1
ATOM 1083 C C . TYR A 1 134 ? 1.369 -6.594 -0.631 1.00 97.06 134 TYR A C 1
ATOM 1085 O O . TYR A 1 134 ? 1.501 -5.628 0.122 1.00 97.06 134 TYR A O 1
ATOM 1093 N N . VAL A 1 135 ? 0.803 -7.739 -0.250 1.00 96.88 135 VAL A N 1
ATOM 1094 C CA . VAL A 1 135 ? 0.456 -8.087 1.131 1.00 96.88 135 VAL A CA 1
ATOM 1095 C C . VAL A 1 135 ? 1.311 -9.253 1.606 1.00 96.88 135 VAL A C 1
ATOM 1097 O O . VAL A 1 135 ? 1.536 -10.207 0.862 1.00 96.88 135 VAL A O 1
ATOM 1100 N N . TRP A 1 136 ? 1.779 -9.188 2.846 1.00 96.31 136 TRP A N 1
ATOM 1101 C CA . TRP A 1 136 ? 2.497 -10.283 3.486 1.00 96.31 136 TRP A CA 1
ATOM 1102 C C . TRP A 1 136 ? 1.514 -11.287 4.099 1.00 96.31 136 TRP A C 1
ATOM 1104 O O . TRP A 1 136 ? 0.773 -10.957 5.030 1.00 96.31 136 TRP A O 1
ATOM 1114 N N . ASP A 1 137 ? 1.515 -12.524 3.598 1.00 94.00 137 ASP A N 1
ATOM 1115 C CA . ASP A 1 137 ? 0.808 -13.648 4.215 1.00 94.00 137 ASP A CA 1
ATOM 1116 C C . ASP A 1 137 ? 1.696 -14.242 5.312 1.00 94.00 137 ASP A C 1
ATOM 1118 O O . ASP A 1 137 ? 2.651 -14.971 5.044 1.00 94.00 137 ASP A O 1
ATOM 1122 N N . ARG A 1 138 ? 1.366 -13.933 6.572 1.00 89.69 138 ARG A N 1
ATOM 1123 C CA . ARG A 1 138 ? 2.103 -14.433 7.745 1.00 89.69 138 ARG A CA 1
ATOM 1124 C C . ARG A 1 138 ? 2.051 -15.951 7.889 1.00 89.69 138 ARG A C 1
ATOM 1126 O O . ARG A 1 138 ? 2.975 -16.519 8.457 1.00 89.69 138 ARG A O 1
ATOM 1133 N N . GLY A 1 139 ? 0.979 -16.595 7.425 1.00 90.44 139 GLY A N 1
ATOM 1134 C CA . GLY A 1 139 ? 0.813 -18.042 7.537 1.00 90.44 139 GLY A CA 1
ATOM 1135 C C . GLY A 1 139 ? 1.720 -18.798 6.572 1.00 90.44 139 GLY A C 1
ATOM 1136 O O . GLY A 1 139 ? 2.238 -19.855 6.919 1.00 90.44 139 GLY A O 1
ATOM 1137 N N . LYS A 1 140 ? 1.937 -18.240 5.378 1.00 92.75 140 LYS A N 1
ATOM 1138 C CA . LYS A 1 140 ? 2.815 -18.824 4.351 1.00 92.75 140 LYS A CA 1
ATOM 1139 C C . LYS A 1 140 ? 4.220 -18.239 4.326 1.00 92.75 140 LYS A C 1
ATOM 1141 O O . LYS A 1 140 ? 5.082 -18.808 3.671 1.00 92.75 140 LYS A O 1
ATOM 1146 N N . GLN A 1 141 ? 4.434 -17.125 5.023 1.00 92.44 141 GLN A N 1
ATOM 1147 C CA . GLN A 1 141 ? 5.654 -16.325 4.951 1.00 92.44 141 GLN A CA 1
ATOM 1148 C C . GLN A 1 141 ? 5.999 -15.941 3.506 1.00 92.44 141 GLN A C 1
ATOM 1150 O O . GLN A 1 141 ? 7.132 -16.091 3.051 1.00 92.44 141 GLN A O 1
ATOM 1155 N N . THR A 1 142 ? 4.995 -15.466 2.766 1.00 94.19 142 THR A N 1
ATOM 1156 C CA . THR A 1 142 ? 5.151 -15.063 1.365 1.00 94.19 142 THR A CA 1
ATOM 1157 C C . THR A 1 142 ? 4.417 -13.767 1.060 1.00 94.19 142 THR A C 1
ATOM 1159 O O . THR A 1 142 ? 3.332 -13.502 1.580 1.00 94.19 142 THR A O 1
ATOM 1162 N N . TRP A 1 143 ? 4.986 -12.973 0.156 1.00 95.38 143 TRP A N 1
ATOM 1163 C CA . TRP A 1 143 ? 4.327 -11.798 -0.404 1.00 95.38 143 TRP A CA 1
ATOM 1164 C C . TRP A 1 143 ? 3.371 -12.191 -1.532 1.00 95.38 143 TRP A C 1
ATOM 1166 O O . TRP A 1 143 ? 3.721 -12.973 -2.415 1.00 95.38 143 TRP A O 1
ATOM 1176 N N . HIS A 1 144 ? 2.174 -11.609 -1.528 1.00 95.38 144 HIS A N 1
ATOM 1177 C CA . HIS A 1 144 ? 1.174 -11.778 -2.577 1.00 95.38 144 HIS A CA 1
ATOM 1178 C C . HIS A 1 144 ? 0.858 -10.442 -3.233 1.00 95.38 144 HIS A C 1
ATOM 1180 O O . HIS A 1 144 ? 0.577 -9.463 -2.543 1.00 95.38 144 HIS A O 1
ATOM 1186 N N . GLU A 1 145 ? 0.897 -10.412 -4.565 1.00 95.31 145 GLU A N 1
ATOM 1187 C CA . GLU A 1 145 ? 0.528 -9.228 -5.338 1.00 95.31 145 GLU A CA 1
ATOM 1188 C C . GLU A 1 145 ? -0.941 -8.879 -5.078 1.00 95.31 145 GLU A C 1
ATOM 1190 O O . GLU A 1 145 ? -1.820 -9.746 -5.101 1.00 95.31 145 GLU A O 1
ATOM 1195 N N . LEU A 1 146 ? -1.205 -7.598 -4.843 1.00 95.38 146 LEU A N 1
ATOM 1196 C CA . LEU A 1 146 ? -2.546 -7.063 -4.707 1.00 95.38 146 LEU A CA 1
ATOM 1197 C C . LEU A 1 146 ? -3.005 -6.414 -6.014 1.00 95.38 146 LEU A C 1
ATOM 1199 O O . LEU A 1 146 ? -2.229 -5.709 -6.666 1.00 95.38 146 LEU A O 1
ATOM 1203 N N . PRO A 1 147 ? -4.289 -6.567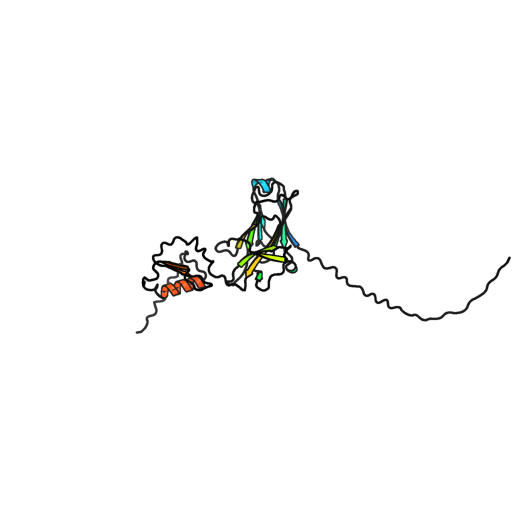 -6.379 1.00 93.31 147 PRO A N 1
ATOM 1204 C CA . PRO A 1 147 ? -4.866 -5.748 -7.428 1.00 93.31 147 PRO A CA 1
ATOM 1205 C C . PRO A 1 147 ? -4.890 -4.290 -6.957 1.00 93.31 147 PRO A C 1
ATOM 1207 O O . PRO A 1 147 ? -5.451 -3.961 -5.911 1.00 93.31 147 PRO A O 1
ATOM 1210 N N . GLY A 1 148 ? -4.283 -3.406 -7.741 1.00 93.00 148 GLY A N 1
ATOM 1211 C CA . GLY A 1 148 ? -4.219 -1.983 -7.443 1.00 93.00 148 GLY A CA 1
ATOM 1212 C C . GLY A 1 148 ? -4.144 -1.154 -8.712 1.00 93.00 148 GLY A C 1
ATOM 1213 O O . GLY A 1 148 ? -3.720 -1.630 -9.765 1.00 93.00 148 GLY A O 1
ATOM 1214 N N . LYS A 1 149 ? -4.560 0.103 -8.606 1.00 93.44 149 LYS A N 1
ATOM 1215 C CA . LYS A 1 149 ? -4.489 1.087 -9.680 1.00 93.44 149 LYS A CA 1
ATOM 1216 C C . LYS A 1 149 ? -3.418 2.115 -9.343 1.00 93.44 149 LYS A C 1
ATOM 1218 O O . LYS A 1 149 ? -3.444 2.700 -8.261 1.00 93.44 149 LYS A O 1
ATOM 1223 N N . ARG A 1 150 ? -2.504 2.362 -10.279 1.00 93.44 150 ARG A N 1
ATOM 1224 C CA . ARG A 1 150 ? -1.587 3.501 -10.194 1.00 93.44 150 ARG A CA 1
ATOM 1225 C C . ARG A 1 150 ? -2.351 4.788 -10.504 1.00 93.44 150 ARG A C 1
ATOM 1227 O O . ARG A 1 150 ? -3.126 4.827 -11.462 1.00 93.44 150 ARG A O 1
ATOM 1234 N N . VAL A 1 151 ? -2.149 5.824 -9.700 1.00 90.50 151 VAL A N 1
ATOM 1235 C CA . VAL A 1 151 ? -2.707 7.154 -9.968 1.00 90.50 151 VAL A CA 1
ATOM 1236 C C . VAL A 1 151 ? -1.892 7.807 -11.089 1.00 90.50 151 VAL A C 1
ATOM 1238 O O . VAL A 1 151 ? -0.664 7.803 -11.066 1.00 90.50 151 VAL A O 1
ATOM 1241 N N . GLU A 1 152 ? -2.565 8.302 -12.129 1.00 82.19 152 GLU A N 1
ATOM 1242 C CA . GLU A 1 152 ? -1.894 8.793 -13.336 1.00 82.19 152 GLU A CA 1
ATOM 1243 C C . GLU A 1 152 ? -1.114 10.087 -13.059 1.00 82.19 152 GLU A C 1
ATOM 1245 O O . GLU A 1 152 ? -1.696 11.110 -12.712 1.00 82.19 152 GLU A O 1
ATOM 1250 N N . GLY A 1 153 ? 0.202 10.069 -13.288 1.00 81.12 153 GLY A N 1
ATOM 1251 C CA . GLY A 1 153 ? 1.081 11.214 -13.016 1.00 81.12 153 GLY A CA 1
ATOM 1252 C C . GLY A 1 153 ? 1.582 11.320 -11.586 1.00 81.12 153 GLY A C 1
ATOM 1253 O O . GLY A 1 153 ? 2.318 12.253 -11.287 1.00 81.12 153 GLY A O 1
ATOM 1254 N N . GLU A 1 154 ? 1.213 10.374 -10.729 1.00 87.81 154 GLU A N 1
ATOM 1255 C CA . GLU A 1 154 ? 1.653 10.322 -9.343 1.00 87.81 154 GLU A CA 1
ATOM 1256 C C . GLU A 1 154 ? 2.419 9.017 -9.096 1.00 87.81 154 GLU A C 1
ATOM 1258 O O . GLU A 1 154 ? 2.188 7.976 -9.733 1.00 87.81 154 GLU A O 1
ATOM 1263 N N . SER A 1 155 ? 3.346 9.055 -8.145 1.00 93.88 155 SER A N 1
ATOM 1264 C CA . SER A 1 155 ? 4.030 7.858 -7.655 1.00 93.88 155 SER A CA 1
ATOM 1265 C C . SER A 1 155 ? 3.222 7.228 -6.524 1.00 93.88 155 SER A C 1
ATOM 1267 O O . SER A 1 155 ? 3.720 7.026 -5.424 1.00 93.88 155 SER A O 1
ATOM 1269 N N . THR A 1 156 ? 1.949 6.938 -6.804 1.00 96.31 156 THR A N 1
ATOM 1270 C CA . THR A 1 156 ? 0.978 6.459 -5.815 1.00 96.31 156 THR A CA 1
ATOM 1271 C C . THR A 1 156 ? 0.180 5.284 -6.364 1.00 96.31 156 THR A C 1
ATOM 1273 O O . THR A 1 156 ? -0.319 5.313 -7.494 1.00 96.31 156 THR A O 1
ATOM 1276 N N . TYR A 1 157 ? 0.017 4.247 -5.544 1.00 97.19 157 TYR A N 1
ATOM 1277 C CA . TYR A 1 157 ? -0.914 3.146 -5.779 1.00 97.19 157 TYR A CA 1
ATOM 1278 C C . TYR A 1 157 ? -2.126 3.258 -4.865 1.00 97.19 157 TYR A C 1
ATOM 1280 O O . TYR A 1 157 ? -1.987 3.515 -3.673 1.00 97.19 157 TYR A O 1
ATOM 1288 N N . GLN A 1 158 ? -3.307 2.985 -5.417 1.00 97.88 158 GLN A N 1
ATOM 1289 C CA . GLN A 1 158 ? -4.549 2.807 -4.672 1.00 97.88 158 GLN A CA 1
ATOM 1290 C C . GLN A 1 158 ? -5.048 1.373 -4.831 1.00 97.88 158 GLN A C 1
ATOM 1292 O O . GLN A 1 158 ? -5.080 0.837 -5.940 1.00 97.88 158 GLN A O 1
ATOM 1297 N N . PHE A 1 159 ? -5.438 0.742 -3.732 1.00 97.31 159 PHE A N 1
ATOM 1298 C CA . PHE A 1 159 ? -5.900 -0.644 -3.711 1.00 97.31 159 PHE A CA 1
ATOM 1299 C C . PHE A 1 159 ? -6.881 -0.864 -2.561 1.00 97.31 159 PHE A C 1
ATOM 1301 O O . PHE A 1 159 ? -7.046 -0.007 -1.695 1.00 97.31 159 PHE A O 1
ATOM 1308 N N . GLU A 1 160 ? -7.577 -1.997 -2.571 1.00 96.06 160 GLU A N 1
ATOM 1309 C CA . GLU A 1 160 ? -8.574 -2.314 -1.552 1.00 96.06 160 GLU A CA 1
ATOM 1310 C C . GLU A 1 160 ? -8.338 -3.709 -0.968 1.00 96.06 160 GLU A C 1
ATOM 1312 O O . GLU A 1 160 ? -8.017 -4.653 -1.689 1.00 96.06 160 GLU A O 1
ATOM 1317 N N . LEU A 1 161 ? -8.526 -3.845 0.344 1.00 94.12 161 LEU A N 1
ATOM 1318 C CA . LEU A 1 161 ? -8.412 -5.112 1.065 1.00 94.12 161 LEU A CA 1
ATOM 1319 C C . LEU A 1 161 ? -9.670 -5.375 1.881 1.00 94.12 161 LEU A C 1
ATOM 1321 O O . LEU A 1 161 ? -10.256 -4.461 2.446 1.00 94.12 161 LEU A O 1
ATOM 1325 N N . ARG A 1 162 ? -10.084 -6.639 1.977 1.00 91.69 162 ARG A N 1
ATOM 1326 C CA . ARG A 1 162 ? -11.245 -7.042 2.797 1.00 91.69 162 ARG A CA 1
ATOM 1327 C C . ARG A 1 162 ? -10.874 -7.426 4.226 1.00 91.69 162 ARG A C 1
ATOM 1329 O O . ARG A 1 162 ? -11.749 -7.666 5.045 1.00 91.69 162 ARG A O 1
ATOM 1336 N N . PHE A 1 163 ? -9.581 -7.486 4.530 1.00 89.50 163 PHE A N 1
ATOM 1337 C CA . PHE A 1 163 ? -9.103 -7.831 5.859 1.00 89.50 163 PHE A CA 1
ATOM 1338 C C . PHE A 1 163 ? -8.988 -6.567 6.720 1.00 89.50 163 PHE A C 1
ATOM 1340 O O . PHE A 1 163 ? -8.448 -5.559 6.249 1.00 89.50 163 PHE A O 1
ATOM 1347 N N . PRO A 1 164 ? -9.442 -6.595 7.985 1.00 91.31 164 PRO A N 1
ATOM 1348 C CA . PRO A 1 164 ? -9.352 -5.444 8.882 1.00 91.31 164 PRO A CA 1
ATOM 1349 C C . PRO A 1 164 ? -7.918 -5.162 9.341 1.00 91.31 164 PRO A C 1
ATOM 1351 O O . PRO A 1 164 ? -7.665 -4.138 9.968 1.00 91.31 164 PRO A O 1
ATOM 1354 N N . TRP A 1 165 ? -6.973 -6.043 9.031 1.00 93.06 165 TRP A N 1
ATOM 1355 C CA . TRP A 1 165 ? -5.556 -5.867 9.296 1.00 93.06 165 TRP A CA 1
ATOM 1356 C C . TRP A 1 165 ? -4.740 -6.472 8.157 1.00 93.06 165 TRP A C 1
ATOM 1358 O O . TRP A 1 165 ? -5.136 -7.489 7.586 1.00 93.06 165 TRP A O 1
ATOM 1368 N N . ALA A 1 166 ? -3.607 -5.854 7.832 1.00 95.00 166 ALA A N 1
ATOM 1369 C CA . ALA A 1 166 ? -2.641 -6.409 6.891 1.00 95.00 166 ALA A CA 1
ATOM 1370 C C . ALA A 1 166 ? -1.278 -5.722 7.028 1.00 95.00 166 ALA A C 1
ATOM 1372 O O . ALA A 1 166 ? -1.191 -4.568 7.455 1.00 95.00 166 ALA A O 1
ATOM 1373 N N . THR A 1 167 ? -0.228 -6.428 6.609 1.00 96.56 167 THR A N 1
ATOM 1374 C CA . THR A 1 167 ? 1.111 -5.870 6.385 1.00 96.56 167 THR A CA 1
ATOM 1375 C C . THR A 1 167 ? 1.313 -5.712 4.879 1.00 96.56 167 THR A C 1
ATOM 1377 O O . THR A 1 167 ? 1.155 -6.684 4.142 1.00 96.56 167 THR A O 1
ATOM 1380 N N . VAL A 1 168 ? 1.605 -4.497 4.419 1.00 97.25 168 VAL A N 1
ATOM 1381 C CA . VAL A 1 168 ? 1.611 -4.113 3.003 1.00 97.25 168 VAL A CA 1
ATOM 1382 C C . VAL A 1 168 ? 2.840 -3.281 2.641 1.00 97.25 168 VAL A C 1
ATOM 1384 O O . VAL A 1 168 ? 3.383 -2.557 3.475 1.00 97.25 168 VAL A O 1
ATOM 1387 N N . ALA A 1 169 ? 3.255 -3.374 1.380 1.00 97.38 169 ALA A N 1
ATOM 1388 C CA . ALA A 1 169 ? 4.355 -2.602 0.805 1.00 97.38 169 ALA A CA 1
ATOM 1389 C C . ALA A 1 169 ? 4.156 -2.422 -0.708 1.00 97.38 169 ALA A C 1
ATOM 1391 O O . ALA A 1 169 ? 3.441 -3.213 -1.332 1.00 97.38 169 ALA A O 1
ATOM 1392 N N . ILE A 1 170 ? 4.810 -1.425 -1.314 1.00 97.00 170 ILE A N 1
ATOM 1393 C CA . ILE A 1 170 ? 5.001 -1.400 -2.771 1.00 97.00 170 ILE A CA 1
ATOM 1394 C C . ILE A 1 170 ? 6.358 -2.021 -3.068 1.00 97.00 170 ILE A C 1
ATOM 1396 O O . ILE A 1 170 ? 7.390 -1.526 -2.609 1.00 97.00 170 ILE A O 1
ATOM 1400 N N . LEU A 1 171 ? 6.341 -3.098 -3.848 1.00 95.56 171 LEU A N 1
ATOM 1401 C CA . LEU A 1 171 ? 7.549 -3.796 -4.259 1.00 95.56 171 LEU A CA 1
ATOM 1402 C C . LEU A 1 171 ? 7.746 -3.675 -5.767 1.00 95.56 171 LEU A C 1
ATOM 1404 O O . LEU A 1 171 ? 6.790 -3.625 -6.550 1.00 95.56 171 LEU A O 1
ATOM 1408 N N . GLU A 1 172 ? 9.009 -3.654 -6.155 1.00 93.62 172 GLU A N 1
ATOM 1409 C CA . GLU A 1 172 ? 9.482 -3.647 -7.526 1.00 93.62 172 GLU A CA 1
ATOM 1410 C C . GLU A 1 172 ? 10.124 -4.991 -7.861 1.00 93.62 172 GLU A C 1
ATOM 1412 O O . GLU A 1 172 ? 11.052 -5.414 -7.178 1.00 93.62 172 GLU A O 1
ATOM 1417 N N . ASP A 1 173 ? 9.638 -5.653 -8.910 1.00 91.31 173 ASP A N 1
ATOM 1418 C CA . ASP A 1 173 ? 10.208 -6.914 -9.394 1.00 91.31 173 ASP A CA 1
ATOM 1419 C C . ASP A 1 173 ? 11.405 -6.615 -10.307 1.00 91.31 173 ASP A C 1
ATOM 1421 O O . ASP A 1 173 ? 11.240 -6.152 -11.437 1.00 91.31 173 ASP A O 1
ATOM 1425 N N . THR A 1 174 ? 12.621 -6.874 -9.828 1.00 88.00 174 THR A N 1
ATOM 1426 C CA . THR A 1 174 ? 13.860 -6.596 -10.574 1.00 88.00 174 THR A CA 1
ATOM 1427 C C . THR A 1 174 ? 14.123 -7.600 -11.687 1.00 88.00 174 THR A C 1
ATOM 1429 O O . THR A 1 174 ? 14.928 -7.331 -12.578 1.00 88.00 174 THR A O 1
ATOM 1432 N N . SER A 1 175 ? 13.429 -8.742 -11.674 1.00 82.12 175 SER A N 1
ATOM 1433 C CA . SER A 1 175 ? 13.502 -9.734 -12.749 1.00 82.12 175 SER A CA 1
ATOM 1434 C C . SER A 1 175 ? 12.620 -9.370 -13.946 1.00 82.12 175 SER A C 1
ATOM 1436 O O . SER A 1 175 ? 12.780 -9.934 -15.031 1.00 82.12 175 SER A O 1
ATOM 1438 N N . ARG A 1 176 ? 11.690 -8.419 -13.770 1.00 68.12 176 ARG A N 1
ATOM 1439 C CA . ARG A 1 176 ? 10.723 -8.006 -14.788 1.00 68.12 176 ARG A CA 1
ATOM 1440 C C . ARG A 1 176 ? 10.758 -6.498 -14.999 1.00 68.12 176 ARG A C 1
ATOM 1442 O O . ARG A 1 176 ? 10.205 -5.717 -14.224 1.00 68.12 176 ARG A O 1
ATOM 1449 N N . LEU A 1 177 ? 11.313 -6.101 -16.142 1.00 62.06 177 LEU A N 1
ATOM 1450 C CA . LEU A 1 177 ? 11.078 -4.768 -16.690 1.00 62.06 177 LEU A CA 1
ATOM 1451 C C . LEU A 1 177 ? 9.558 -4.531 -16.788 1.00 62.06 177 LEU A C 1
ATOM 1453 O O . LEU A 1 177 ? 8.798 -5.467 -17.060 1.00 62.06 177 LEU A O 1
ATOM 1457 N N . GLU A 1 178 ? 9.106 -3.298 -16.557 1.00 60.34 178 GLU A N 1
ATOM 1458 C CA . GLU A 1 178 ? 7.731 -2.863 -16.817 1.00 60.34 178 GLU A CA 1
ATOM 1459 C C . GLU A 1 178 ? 7.522 -2.917 -18.337 1.00 60.34 178 GLU A C 1
ATOM 1461 O O . GLU A 1 178 ? 7.716 -1.953 -19.072 1.00 60.34 178 GLU A O 1
ATOM 1466 N N . GLY A 1 179 ? 7.246 -4.122 -18.831 1.00 53.59 179 GLY A N 1
ATOM 1467 C CA . GLY A 1 179 ? 6.865 -4.354 -20.210 1.00 53.59 179 GLY A CA 1
ATOM 1468 C C . GLY A 1 179 ? 5.456 -3.815 -20.454 1.00 53.59 179 GLY A C 1
ATOM 1469 O O . GLY A 1 179 ? 4.692 -3.640 -19.497 1.00 53.59 179 GLY A O 1
ATOM 1470 N N . PRO A 1 180 ? 5.083 -3.572 -21.721 1.00 52.84 180 PRO A N 1
ATOM 1471 C CA . PRO A 1 180 ? 3.718 -3.212 -22.074 1.00 52.84 180 PRO A CA 1
ATOM 1472 C C . PRO A 1 180 ? 2.742 -4.195 -21.427 1.00 52.84 180 PRO A C 1
ATOM 1474 O O . PRO A 1 180 ? 2.970 -5.407 -21.437 1.00 52.84 180 PRO A O 1
ATOM 1477 N N . GLU A 1 181 ? 1.691 -3.659 -20.811 1.00 53.47 181 GLU A N 1
ATOM 1478 C CA . GLU A 1 181 ? 0.647 -4.436 -20.151 1.00 53.47 181 GLU A CA 1
ATOM 1479 C C . GLU A 1 181 ? 0.179 -5.572 -21.077 1.00 53.47 181 GLU A C 1
ATOM 1481 O O . GLU A 1 181 ? -0.058 -5.341 -22.265 1.00 53.47 181 GLU A O 1
ATOM 1486 N N . LYS A 1 182 ? 0.091 -6.813 -20.568 1.00 50.69 182 LYS A N 1
ATOM 1487 C CA . LYS A 1 182 ? -0.437 -7.933 -21.362 1.00 50.69 182 LYS A CA 1
ATOM 1488 C C . LYS A 1 182 ? -1.860 -7.571 -21.773 1.00 50.69 182 LYS A C 1
ATOM 1490 O O . LYS A 1 182 ? -2.756 -7.547 -20.934 1.00 50.69 182 LYS A O 1
ATOM 1495 N N . ILE A 1 183 ? -2.050 -7.272 -23.055 1.00 53.38 183 ILE A N 1
ATOM 1496 C CA . ILE A 1 183 ? -3.364 -6.959 -23.604 1.00 53.38 183 ILE A CA 1
ATOM 1497 C C . ILE A 1 183 ? -4.203 -8.230 -23.508 1.00 53.38 183 ILE A C 1
ATOM 1499 O O . ILE A 1 183 ? -3.841 -9.274 -24.055 1.00 53.38 183 ILE A O 1
ATOM 1503 N N . ASP A 1 184 ? -5.326 -8.141 -22.800 1.00 58.34 184 ASP A N 1
ATOM 1504 C CA . ASP A 1 184 ? -6.358 -9.164 -22.848 1.00 58.34 184 ASP A CA 1
ATOM 1505 C C . ASP A 1 184 ? -6.923 -9.203 -24.273 1.00 58.34 184 ASP A C 1
ATOM 1507 O O . ASP A 1 184 ? -7.680 -8.324 -24.686 1.00 58.34 184 ASP A O 1
ATOM 1511 N N . ALA A 1 185 ? -6.540 -10.228 -25.037 1.00 58.22 185 ALA A N 1
ATOM 1512 C CA . ALA A 1 185 ? -6.978 -10.411 -26.418 1.00 58.22 185 ALA A CA 1
ATOM 1513 C C . ALA A 1 185 ? -8.508 -10.568 -26.554 1.00 58.22 185 ALA A C 1
ATOM 1515 O O . ALA A 1 185 ? -9.032 -10.478 -27.660 1.00 58.22 185 ALA A O 1
ATOM 1516 N N . SER A 1 186 ? -9.241 -10.784 -25.452 1.00 57.06 186 SER A N 1
ATOM 1517 C CA . SER A 1 186 ? -10.708 -10.794 -25.447 1.00 57.06 186 SER A CA 1
ATOM 1518 C C . SER A 1 186 ? -11.338 -9.394 -25.373 1.00 57.06 186 SER A C 1
ATOM 1520 O O . SER A 1 186 ? -12.535 -9.241 -25.625 1.00 57.06 186 SER A O 1
ATOM 1522 N N . ARG A 1 187 ? -10.546 -8.359 -25.056 1.00 57.56 187 ARG A N 1
ATOM 1523 C CA . ARG A 1 187 ? -10.963 -6.954 -24.918 1.00 57.56 187 ARG A CA 1
ATOM 1524 C C . ARG A 1 187 ? -10.014 -6.019 -25.659 1.00 57.56 187 ARG A C 1
ATOM 1526 O O . ARG A 1 187 ? -9.386 -5.134 -25.081 1.00 57.56 187 ARG A O 1
ATOM 1533 N N . LEU A 1 188 ? -9.939 -6.209 -26.968 1.00 59.50 188 LEU A N 1
ATOM 1534 C CA . LEU A 1 188 ? -9.178 -5.332 -27.847 1.00 59.50 188 LEU A CA 1
ATOM 1535 C C . LEU A 1 188 ? -9.843 -3.941 -27.901 1.00 59.50 188 LEU A C 1
ATOM 1537 O O . LEU A 1 188 ? -11.070 -3.852 -2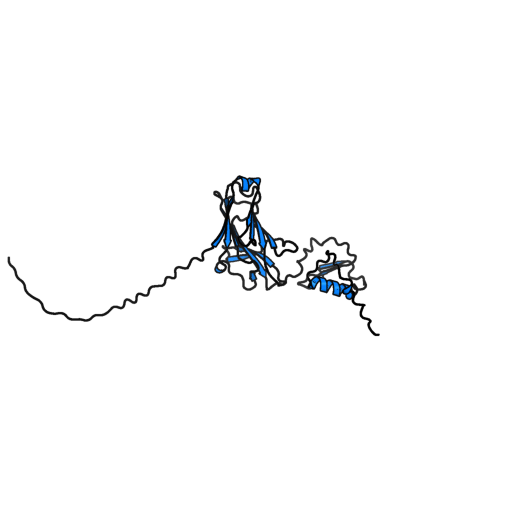8.024 1.00 59.50 188 LEU A O 1
ATOM 1541 N N . PRO A 1 189 ? -9.079 -2.842 -27.774 1.00 58.12 189 PRO A N 1
ATOM 1542 C CA . PRO A 1 189 ? -9.643 -1.501 -27.823 1.00 58.12 189 PRO A CA 1
ATOM 1543 C C . PRO A 1 189 ? -10.248 -1.238 -29.205 1.00 58.12 189 PRO A C 1
ATOM 1545 O O . PRO A 1 189 ? -9.634 -1.523 -30.231 1.00 58.12 189 PRO A O 1
ATOM 1548 N N . ALA A 1 190 ? -11.443 -0.648 -29.249 1.00 59.81 190 ALA A N 1
ATOM 1549 C CA . ALA A 1 190 ? -12.001 -0.158 -30.503 1.00 59.81 190 ALA A CA 1
ATOM 1550 C C . ALA A 1 190 ? -11.106 0.975 -31.021 1.00 59.81 190 ALA A C 1
ATOM 1552 O O . ALA A 1 190 ? -11.025 2.039 -30.404 1.00 59.81 190 ALA A O 1
ATOM 1553 N N . THR A 1 191 ? -10.409 0.750 -32.135 1.00 58.62 191 THR A N 1
ATOM 1554 C CA . THR A 1 191 ? -9.525 1.762 -32.714 1.00 58.62 191 THR A CA 1
ATOM 1555 C C . THR A 1 191 ? -10.118 2.359 -33.987 1.00 58.62 191 THR A C 1
ATOM 1557 O O . THR A 1 191 ? -10.651 1.653 -34.837 1.00 58.62 191 THR A O 1
ATOM 1560 N N . GLY A 1 192 ? -10.013 3.682 -34.138 1.00 59.00 192 GLY A N 1
ATOM 1561 C CA . GLY A 1 192 ? -10.319 4.383 -35.392 1.00 59.00 192 GLY A CA 1
ATOM 1562 C C . GLY A 1 192 ? -9.157 4.363 -36.395 1.00 59.00 192 GLY A C 1
ATOM 1563 O O . GLY A 1 192 ? -9.181 5.094 -37.387 1.00 59.00 192 GLY A O 1
ATOM 1564 N N . PHE A 1 193 ? -8.098 3.592 -36.125 1.00 61.25 193 PHE A N 1
ATOM 1565 C CA . PHE A 1 193 ? -6.912 3.553 -36.973 1.00 61.25 193 PHE A CA 1
ATOM 1566 C C . PHE A 1 193 ? -7.202 2.799 -38.264 1.00 61.25 193 PHE A C 1
ATOM 1568 O O . PHE A 1 193 ? -7.892 1.794 -38.270 1.00 61.25 193 PHE A O 1
ATOM 1575 N N . GLN A 1 194 ? -6.634 3.254 -39.380 1.00 62.53 194 GLN A N 1
ATOM 1576 C CA . GLN A 1 194 ? -6.802 2.577 -40.671 1.00 62.53 194 GLN A CA 1
ATOM 1577 C C . GLN A 1 194 ? -5.868 1.367 -40.848 1.00 62.53 194 GLN A C 1
ATOM 1579 O O . GLN A 1 194 ? -6.084 0.576 -41.763 1.00 62.53 194 GLN A O 1
ATOM 1584 N N . ALA A 1 195 ? -4.814 1.250 -40.035 1.00 64.25 195 ALA A N 1
ATOM 1585 C CA . ALA A 1 195 ? -3.914 0.099 -39.984 1.00 64.25 195 ALA A CA 1
ATOM 1586 C C . ALA A 1 195 ? -3.199 0.062 -38.626 1.00 64.25 195 ALA A C 1
ATOM 1588 O O . ALA A 1 195 ? -2.803 1.118 -38.130 1.00 64.25 195 ALA A O 1
ATOM 1589 N N . TYR A 1 196 ? -3.034 -1.126 -38.045 1.00 70.88 196 TYR A N 1
ATOM 1590 C CA . TYR A 1 196 ? -2.279 -1.336 -36.807 1.00 70.88 196 TYR A CA 1
ATOM 1591 C C . TYR A 1 196 ? -1.795 -2.786 -36.705 1.00 70.88 196 TYR A C 1
ATOM 1593 O O . TYR A 1 196 ? -2.351 -3.669 -37.359 1.00 70.88 196 TYR A O 1
ATOM 1601 N N . SER A 1 197 ? -0.793 -3.013 -35.855 1.00 71.19 197 SER A N 1
ATOM 1602 C CA . SER A 1 197 ? -0.359 -4.342 -35.418 1.00 71.19 197 SER A CA 1
ATOM 1603 C C . SER A 1 197 ? -0.186 -4.325 -33.904 1.00 71.19 197 SER A C 1
ATOM 1605 O O . SER A 1 197 ? 0.468 -3.432 -33.369 1.00 71.19 197 SER A O 1
ATOM 1607 N N . ILE A 1 198 ? -0.770 -5.303 -33.225 1.00 70.81 198 ILE A N 1
ATOM 1608 C CA . ILE A 1 198 ? -0.596 -5.550 -31.797 1.00 70.81 198 ILE A CA 1
ATOM 1609 C C . ILE A 1 198 ? 0.403 -6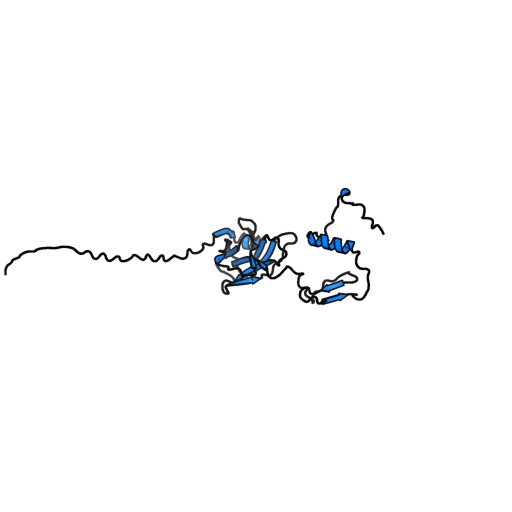.691 -31.655 1.00 70.81 198 ILE A C 1
ATOM 1611 O O . ILE A 1 198 ? 0.250 -7.739 -32.282 1.00 70.81 198 ILE A O 1
ATOM 1615 N N . LEU A 1 199 ? 1.434 -6.481 -30.844 1.00 70.44 199 LEU A N 1
ATOM 1616 C CA . LEU A 1 199 ? 2.520 -7.428 -30.621 1.00 70.44 199 LEU A CA 1
ATOM 1617 C C . LEU A 1 199 ? 2.488 -7.906 -29.171 1.00 70.44 199 LEU A C 1
ATOM 1619 O O . LEU A 1 199 ? 2.356 -7.106 -28.248 1.00 70.44 199 LEU A O 1
ATOM 1623 N N . ASP A 1 200 ? 2.648 -9.208 -28.988 1.00 62.47 200 ASP A N 1
ATOM 1624 C CA . ASP A 1 200 ? 3.052 -9.789 -27.719 1.00 62.47 200 ASP A CA 1
ATOM 1625 C C . ASP A 1 200 ? 4.548 -9.541 -27.540 1.00 62.47 200 ASP A C 1
ATOM 1627 O O . ASP A 1 200 ? 5.369 -9.995 -28.335 1.00 62.47 200 ASP A O 1
ATOM 1631 N N . VAL A 1 201 ? 4.896 -8.792 -26.503 1.00 58.03 201 VAL A N 1
ATOM 1632 C CA . VAL A 1 201 ? 6.271 -8.360 -26.235 1.00 58.03 201 VAL A CA 1
ATOM 1633 C C . VAL A 1 201 ? 7.132 -9.519 -25.736 1.00 58.03 201 VAL A C 1
ATOM 1635 O O . VAL A 1 201 ? 8.331 -9.530 -25.988 1.00 58.03 201 VAL A O 1
ATOM 1638 N N . GLU A 1 202 ? 6.533 -10.503 -25.059 1.00 55.81 202 GLU A N 1
ATOM 1639 C CA . GLU A 1 202 ? 7.262 -11.642 -24.495 1.00 55.81 202 GLU A CA 1
ATOM 1640 C C . GLU A 1 202 ? 7.672 -12.631 -25.592 1.00 55.81 202 GLU A C 1
ATOM 1642 O O . GLU A 1 202 ? 8.802 -13.111 -25.615 1.00 55.81 202 GLU A O 1
ATOM 1647 N N . SER A 1 203 ? 6.766 -12.906 -26.534 1.00 72.00 203 SER A N 1
ATOM 1648 C CA . SER A 1 203 ? 7.006 -13.871 -27.614 1.00 72.00 203 SER A CA 1
ATOM 1649 C C . SER A 1 203 ? 7.428 -13.240 -28.944 1.00 72.00 203 SER A C 1
ATOM 1651 O O . SER A 1 203 ? 7.807 -13.955 -29.871 1.00 72.00 203 SER A O 1
ATOM 1653 N N . GLY A 1 204 ? 7.316 -11.915 -29.081 1.00 68.69 204 GLY A N 1
ATOM 1654 C CA . GLY A 1 204 ? 7.461 -11.209 -30.357 1.00 68.69 204 GLY A CA 1
ATOM 1655 C C . GLY A 1 204 ? 6.350 -11.528 -31.367 1.00 68.69 204 GLY A C 1
ATOM 1656 O O . GLY A 1 204 ? 6.439 -11.139 -32.533 1.00 68.69 204 GLY A O 1
ATOM 1657 N N . ARG A 1 205 ? 5.305 -12.261 -30.960 1.00 72.88 205 ARG A N 1
ATOM 1658 C CA . ARG A 1 205 ? 4.229 -12.715 -31.845 1.00 72.88 205 ARG A CA 1
ATOM 1659 C C . ARG A 1 205 ? 3.227 -11.593 -32.094 1.00 72.88 205 ARG A C 1
ATOM 1661 O O . ARG A 1 205 ? 2.760 -10.948 -31.164 1.00 72.88 205 ARG A O 1
ATOM 1668 N N . VAL A 1 206 ? 2.818 -11.406 -33.346 1.00 73.94 206 VAL A N 1
ATOM 1669 C CA . VAL A 1 206 ? 1.704 -10.506 -33.686 1.00 73.94 206 VAL A CA 1
ATOM 1670 C C . VAL A 1 206 ? 0.398 -11.123 -33.172 1.00 73.94 206 VAL A C 1
ATOM 1672 O O . VAL A 1 206 ? 0.014 -12.203 -33.618 1.00 73.94 206 VAL A O 1
ATOM 1675 N N . LEU A 1 207 ? -0.262 -10.460 -32.223 1.00 74.19 207 LEU A N 1
ATOM 1676 C CA . LEU A 1 207 ? -1.549 -10.874 -31.653 1.00 74.19 207 LEU A CA 1
ATOM 1677 C C . LEU A 1 207 ? -2.713 -10.509 -32.573 1.00 74.19 207 LEU A C 1
ATOM 1679 O O . LEU A 1 207 ? -3.637 -11.296 -32.750 1.00 74.19 207 LEU A O 1
ATOM 1683 N N . GLU A 1 208 ? -2.643 -9.334 -33.188 1.00 72.75 208 GLU A N 1
ATOM 1684 C CA . GLU A 1 208 ? -3.645 -8.849 -34.128 1.00 72.75 208 GLU A CA 1
ATOM 1685 C C . GLU A 1 208 ? -2.987 -7.901 -35.125 1.00 72.75 208 GLU A C 1
ATOM 1687 O O . GLU A 1 208 ? -2.030 -7.201 -34.796 1.00 72.75 208 GLU A O 1
ATOM 1692 N N . HIS A 1 209 ? -3.487 -7.861 -36.354 1.00 71.88 209 HIS A N 1
ATOM 1693 C CA . HIS A 1 209 ? -3.136 -6.809 -37.294 1.00 71.88 209 HIS A CA 1
ATOM 1694 C C . HIS A 1 209 ? -4.337 -6.469 -38.169 1.00 71.88 209 HIS A C 1
ATOM 1696 O O . HIS A 1 209 ? -5.028 -7.352 -38.672 1.00 71.88 209 HIS A O 1
ATOM 1702 N N . MET A 1 210 ? -4.557 -5.180 -38.406 1.00 66.44 210 MET A N 1
ATOM 1703 C CA . MET A 1 210 ? -5.557 -4.697 -39.348 1.00 66.44 210 MET A CA 1
ATOM 1704 C C . MET A 1 210 ? -4.853 -4.030 -40.524 1.00 66.44 210 MET A C 1
ATOM 1706 O O . MET A 1 210 ? -4.037 -3.129 -40.338 1.00 66.44 210 MET A O 1
ATOM 1710 N N . ASN A 1 211 ? -5.177 -4.463 -41.746 1.00 65.62 211 ASN A N 1
ATOM 1711 C CA . ASN A 1 211 ? -4.583 -3.955 -42.989 1.00 65.62 211 ASN A CA 1
ATOM 1712 C C . ASN A 1 211 ? -3.040 -4.049 -43.050 1.00 65.62 211 ASN A C 1
ATOM 1714 O O . ASN A 1 211 ? -2.407 -3.243 -43.729 1.00 65.62 211 ASN A O 1
ATOM 1718 N N . GLY A 1 212 ? -2.435 -5.048 -42.392 1.00 58.06 212 GLY A N 1
ATOM 1719 C CA . GLY A 1 212 ? -0.975 -5.226 -42.292 1.00 58.06 212 GLY A CA 1
ATOM 1720 C C . GLY A 1 212 ? -0.233 -5.483 -43.614 1.00 58.06 212 GLY A C 1
ATOM 1721 O O . GLY A 1 212 ? 0.987 -5.382 -43.659 1.00 58.06 212 GLY A O 1
ATOM 1722 N N . THR A 1 213 ? -0.950 -5.776 -44.703 1.00 58.31 213 THR A N 1
ATOM 1723 C CA . THR A 1 213 ? -0.392 -5.954 -46.057 1.00 58.31 213 THR A CA 1
ATOM 1724 C C . THR A 1 213 ? -0.475 -4.696 -46.923 1.00 58.31 213 THR A C 1
ATOM 1726 O O . THR A 1 213 ? 0.089 -4.662 -48.017 1.00 58.31 213 THR A O 1
ATOM 1729 N N . ARG A 1 214 ? -1.168 -3.639 -46.471 1.00 55.81 214 ARG A N 1
ATOM 1730 C CA . ARG A 1 214 ? -1.188 -2.364 -47.193 1.00 55.81 214 ARG A CA 1
ATOM 1731 C C . ARG A 1 214 ? 0.121 -1.630 -46.936 1.00 55.81 214 ARG A C 1
ATOM 1733 O O . ARG A 1 214 ? 0.357 -1.138 -45.837 1.00 55.81 214 ARG A O 1
ATOM 1740 N N . ILE A 1 215 ? 0.932 -1.499 -47.981 1.00 54.78 215 ILE A N 1
ATOM 1741 C CA . ILE A 1 215 ? 2.105 -0.626 -47.982 1.00 54.78 215 ILE A CA 1
ATOM 1742 C C . ILE A 1 215 ? 1.601 0.815 -47.854 1.00 54.78 215 ILE A C 1
ATOM 1744 O O . ILE A 1 215 ? 1.151 1.427 -48.821 1.00 54.78 215 ILE A O 1
ATOM 1748 N N . LYS A 1 216 ? 1.635 1.355 -46.638 1.00 53.69 216 LYS A N 1
ATOM 1749 C CA . LYS A 1 216 ? 1.617 2.798 -46.417 1.00 53.69 216 LYS A CA 1
ATOM 1750 C C . LYS A 1 216 ? 3.059 3.250 -46.267 1.00 53.69 216 LYS A C 1
ATOM 1752 O O . LYS A 1 216 ? 3.867 2.531 -45.683 1.00 53.69 216 LYS A O 1
ATOM 1757 N N . HIS A 1 217 ? 3.379 4.435 -46.781 1.00 52.12 217 HIS A N 1
ATOM 1758 C CA . HIS A 1 217 ? 4.667 5.044 -46.478 1.00 52.12 217 HIS A CA 1
ATOM 1759 C C . HIS A 1 217 ? 4.831 5.064 -44.953 1.00 52.12 217 HIS A C 1
ATOM 1761 O O . HIS A 1 217 ? 3.887 5.488 -44.271 1.00 52.12 217 HIS A O 1
ATOM 1767 N N . PRO A 1 218 ? 5.963 4.571 -44.412 1.00 56.34 218 PRO A N 1
ATOM 1768 C CA . PRO A 1 218 ? 6.213 4.671 -42.986 1.00 56.34 218 PRO A CA 1
ATOM 1769 C C . PRO A 1 218 ? 6.013 6.131 -42.588 1.00 56.34 218 PRO A C 1
ATOM 1771 O O . PRO A 1 218 ? 6.319 7.043 -43.367 1.00 56.34 218 PRO A O 1
ATOM 1774 N N . ALA A 1 219 ? 5.448 6.363 -41.401 1.00 58.72 219 ALA A N 1
ATOM 1775 C CA . ALA A 1 219 ? 5.481 7.698 -40.827 1.00 58.72 219 ALA A CA 1
ATOM 1776 C C . ALA A 1 219 ? 6.917 8.218 -40.993 1.00 58.72 219 ALA A C 1
ATOM 1778 O O . ALA A 1 219 ? 7.851 7.457 -40.737 1.00 58.72 219 ALA A O 1
ATOM 1779 N N . SER A 1 220 ? 7.076 9.442 -41.522 1.00 67.38 220 SER A N 1
ATOM 1780 C CA . SER A 1 220 ? 8.397 10.045 -41.763 1.00 67.38 220 SER A CA 1
ATOM 1781 C C . SER A 1 220 ? 9.338 9.685 -40.613 1.00 67.38 220 SER A C 1
ATOM 1783 O O . SER A 1 220 ? 8.904 9.735 -39.461 1.00 67.38 220 SER A O 1
ATOM 1785 N N . LEU A 1 221 ? 10.592 9.322 -40.907 1.00 70.50 221 LEU A N 1
ATOM 1786 C CA . LEU A 1 221 ? 11.587 8.970 -39.887 1.00 70.50 221 LEU A CA 1
ATOM 1787 C C . LEU A 1 221 ? 11.594 10.002 -38.749 1.00 70.50 221 LEU A C 1
ATOM 1789 O O . LEU A 1 221 ? 11.676 9.637 -37.585 1.00 70.50 221 LEU A O 1
ATOM 1793 N N . THR A 1 222 ? 11.370 11.275 -39.078 1.00 68.62 222 THR A N 1
ATOM 1794 C CA . THR A 1 222 ? 11.181 12.363 -38.118 1.00 68.62 222 THR A CA 1
ATOM 1795 C C . THR A 1 222 ? 10.051 12.097 -37.124 1.00 68.62 222 THR A C 1
ATOM 1797 O O . THR A 1 222 ? 10.265 12.250 -35.935 1.00 68.62 222 THR A O 1
ATOM 1800 N N . LYS A 1 223 ? 8.870 11.647 -37.562 1.00 72.00 223 LYS A N 1
ATOM 1801 C CA . LYS A 1 223 ? 7.739 11.322 -36.672 1.00 72.00 223 LYS A CA 1
ATOM 1802 C C . LYS A 1 223 ? 8.055 10.158 -35.737 1.00 72.00 223 LYS A C 1
ATOM 1804 O O . LYS A 1 223 ? 7.644 10.190 -34.583 1.00 72.00 223 LYS A O 1
ATOM 1809 N N . ILE A 1 224 ? 8.780 9.152 -36.229 1.00 74.06 224 ILE A N 1
ATOM 1810 C CA . ILE A 1 224 ? 9.216 8.015 -35.408 1.00 74.06 224 ILE A CA 1
ATOM 1811 C C . ILE A 1 224 ? 10.243 8.487 -34.372 1.00 74.06 224 ILE A C 1
ATOM 1813 O O . ILE A 1 224 ? 10.093 8.191 -33.192 1.00 74.06 224 ILE A O 1
ATOM 1817 N N . MET A 1 225 ? 11.225 9.293 -34.786 1.00 74.19 225 MET A N 1
ATOM 1818 C CA . MET A 1 225 ? 12.215 9.892 -33.887 1.00 74.19 225 MET A CA 1
ATOM 1819 C C . MET A 1 225 ? 11.561 10.811 -32.847 1.00 74.19 225 MET A C 1
ATOM 1821 O O . MET A 1 225 ? 11.909 10.740 -31.675 1.00 74.19 225 MET A O 1
ATOM 1825 N N . THR A 1 226 ? 10.573 11.624 -33.231 1.00 73.81 226 THR A N 1
ATOM 1826 C CA . THR A 1 226 ? 9.818 12.474 -32.298 1.00 73.81 226 THR A CA 1
ATOM 1827 C C . THR A 1 226 ? 9.035 11.638 -31.291 1.00 73.81 226 THR A C 1
ATOM 1829 O O . THR A 1 226 ? 9.087 11.930 -30.101 1.00 73.81 226 THR A O 1
ATOM 1832 N N . ALA A 1 227 ? 8.348 10.582 -31.737 1.00 71.19 227 ALA A N 1
ATOM 1833 C CA . ALA A 1 227 ? 7.639 9.678 -30.835 1.00 71.19 227 ALA A CA 1
ATOM 1834 C C . ALA A 1 227 ? 8.602 8.977 -29.862 1.00 71.19 227 ALA A C 1
ATOM 1836 O O . ALA A 1 227 ? 8.290 8.862 -28.682 1.00 71.19 227 ALA A O 1
ATOM 1837 N N . MET A 1 228 ? 9.784 8.568 -30.331 1.00 76.44 228 MET A N 1
ATOM 1838 C CA . MET A 1 228 ? 10.822 7.963 -29.493 1.00 76.44 228 MET A CA 1
ATOM 1839 C C . MET A 1 228 ? 11.337 8.942 -28.433 1.00 76.44 228 MET A C 1
ATOM 1841 O O . MET A 1 228 ? 11.350 8.604 -27.257 1.00 76.44 228 MET A O 1
ATOM 1845 N N . VAL A 1 229 ? 11.659 10.181 -28.820 1.00 77.44 229 VAL A N 1
ATOM 1846 C CA . VAL A 1 229 ? 12.083 11.229 -27.876 1.00 77.44 229 VAL A CA 1
ATOM 1847 C C . VAL A 1 229 ? 10.984 11.534 -26.856 1.00 77.44 229 VAL A C 1
ATOM 1849 O O . VAL A 1 229 ? 11.277 11.680 -25.675 1.00 77.44 229 VAL A O 1
ATOM 1852 N N . MET A 1 230 ? 9.716 11.590 -27.275 1.00 75.06 230 MET A N 1
ATOM 1853 C CA . MET A 1 230 ? 8.594 11.781 -26.349 1.00 75.06 230 MET A CA 1
ATOM 1854 C C . MET A 1 230 ? 8.493 10.647 -25.324 1.00 75.06 230 MET A C 1
ATOM 1856 O O . MET A 1 230 ? 8.317 10.922 -24.142 1.00 75.06 230 MET A O 1
ATOM 1860 N N . LEU A 1 231 ? 8.635 9.394 -25.762 1.00 75.88 231 LEU A N 1
ATOM 1861 C CA . LEU A 1 231 ? 8.601 8.226 -24.878 1.00 75.88 231 LEU A CA 1
ATOM 1862 C C . LEU A 1 231 ? 9.811 8.172 -23.932 1.00 75.88 231 LEU A C 1
ATOM 1864 O O . LEU A 1 231 ? 9.657 7.813 -22.767 1.00 75.88 231 LEU A O 1
ATOM 1868 N N . ASP A 1 232 ? 11.001 8.550 -24.401 1.00 73.75 232 ASP A N 1
ATOM 1869 C CA . ASP A 1 232 ? 12.211 8.594 -23.572 1.00 73.75 232 ASP A CA 1
ATOM 1870 C C . ASP A 1 232 ? 12.142 9.674 -22.490 1.00 73.75 232 ASP A C 1
ATOM 1872 O O . ASP A 1 232 ? 12.677 9.487 -21.398 1.00 73.75 232 ASP A O 1
ATOM 1876 N N . GLN A 1 233 ? 11.467 10.785 -22.785 1.00 74.75 233 GLN A N 1
ATOM 1877 C CA . GLN A 1 233 ? 11.296 11.922 -21.879 1.00 74.75 233 GLN A CA 1
ATOM 1878 C C . GLN A 1 233 ? 10.019 11.840 -21.025 1.00 74.75 233 GLN A C 1
ATOM 1880 O O . GLN A 1 233 ? 9.687 12.808 -20.347 1.00 74.75 233 GLN A O 1
ATOM 1885 N N . ASP A 1 234 ? 9.290 10.718 -21.068 1.00 71.75 234 ASP A N 1
ATOM 1886 C CA . ASP A 1 234 ? 8.005 10.527 -20.371 1.00 71.75 234 ASP A CA 1
ATOM 1887 C C . ASP A 1 234 ? 6.975 11.640 -20.676 1.00 71.75 234 ASP A C 1
ATOM 1889 O O . ASP A 1 234 ? 6.152 12.044 -19.849 1.00 71.75 234 ASP A O 1
ATOM 1893 N N . LEU A 1 235 ? 7.025 12.182 -21.897 1.00 72.25 235 LEU A N 1
ATOM 1894 C CA . LEU A 1 235 ? 6.117 13.231 -22.341 1.00 72.25 235 LEU A CA 1
ATOM 1895 C C . LEU A 1 235 ? 4.786 12.615 -22.769 1.00 72.25 235 LEU A C 1
ATOM 1897 O O . LEU A 1 235 ? 4.713 11.744 -23.639 1.00 72.25 235 LEU A O 1
ATOM 1901 N N . ARG A 1 236 ? 3.693 13.122 -22.194 1.00 63.72 236 ARG A N 1
ATOM 1902 C CA . ARG A 1 236 ? 2.340 12.681 -22.547 1.00 63.72 236 ARG A CA 1
ATOM 1903 C C . ARG A 1 236 ? 1.990 13.120 -23.969 1.00 63.72 236 ARG A C 1
ATOM 1905 O O . ARG A 1 236 ? 1.951 14.311 -24.249 1.00 63.72 236 ARG A O 1
ATOM 1912 N N . MET A 1 237 ? 1.625 12.184 -24.847 1.00 62.97 237 MET A N 1
ATOM 1913 C CA . MET A 1 237 ? 1.196 12.500 -26.226 1.00 62.97 237 MET A CA 1
ATOM 1914 C C . MET A 1 237 ? -0.097 13.334 -26.305 1.00 62.97 237 MET A C 1
ATOM 1916 O O . MET A 1 237 ? -0.437 13.848 -27.368 1.00 62.97 237 MET A O 1
ATOM 1920 N N . SER A 1 238 ? -0.829 13.454 -25.196 1.00 66.94 238 SER A N 1
ATOM 1921 C CA . SER A 1 238 ? -2.030 14.280 -25.061 1.00 66.94 238 SER A CA 1
ATOM 1922 C C . SER A 1 238 ? -1.748 15.716 -24.608 1.00 66.94 238 SER A C 1
ATOM 1924 O O . SER A 1 238 ? -2.677 16.525 -24.581 1.00 66.94 238 SER A O 1
ATOM 1926 N N . SER A 1 239 ? -0.509 16.053 -24.233 1.00 56.03 239 SER A N 1
ATOM 1927 C CA . SER A 1 239 ? -0.168 17.402 -23.785 1.00 56.03 239 SER A CA 1
ATOM 1928 C C . SER A 1 239 ? 0.134 18.322 -24.972 1.00 56.03 239 SER A C 1
ATOM 1930 O O . SER A 1 239 ? 0.747 17.931 -25.966 1.00 56.03 239 SER A O 1
ATOM 1932 N N . VAL A 1 240 ? -0.312 19.576 -24.876 1.00 69.12 240 VAL A N 1
ATOM 1933 C CA . VAL A 1 240 ? 0.085 20.622 -25.824 1.00 69.12 240 VAL A CA 1
ATOM 1934 C C . VAL A 1 240 ? 1.484 21.082 -25.431 1.00 69.12 240 VAL A C 1
ATOM 1936 O O . VAL A 1 240 ? 1.655 21.764 -24.423 1.00 69.12 240 VAL A O 1
ATOM 1939 N N . LEU A 1 241 ? 2.487 20.694 -26.217 1.00 61.25 241 LEU A N 1
ATOM 1940 C CA . LEU A 1 241 ? 3.860 21.157 -26.037 1.00 61.25 241 LEU A CA 1
ATOM 1941 C C . LEU A 1 241 ? 4.048 22.489 -26.767 1.00 61.25 241 LEU A C 1
ATOM 1943 O O . LEU A 1 241 ? 3.966 22.562 -27.993 1.00 61.25 241 LEU A O 1
ATOM 1947 N N . THR A 1 242 ? 4.305 23.548 -26.009 1.00 63.19 242 THR A N 1
ATOM 1948 C CA . THR A 1 242 ? 4.760 24.837 -26.540 1.00 63.19 242 THR A CA 1
ATOM 1949 C C . THR A 1 242 ? 6.282 24.857 -26.580 1.00 63.19 242 THR A C 1
ATOM 1951 O O . THR A 1 242 ? 6.918 24.676 -25.546 1.00 63.19 242 THR A O 1
ATOM 1954 N N . TYR A 1 243 ? 6.857 25.096 -27.757 1.00 56.28 243 TYR A N 1
ATOM 1955 C CA . TYR A 1 243 ? 8.290 25.342 -27.932 1.00 56.28 243 TYR A CA 1
ATOM 1956 C C . TYR A 1 243 ? 8.539 26.842 -28.115 1.00 56.28 243 TYR A C 1
ATOM 1958 O O . TYR A 1 243 ? 7.659 27.570 -28.589 1.00 56.28 243 TYR A O 1
ATOM 1966 N N . ALA A 1 244 ? 9.714 27.327 -27.714 1.00 66.31 244 ALA A N 1
ATOM 1967 C CA . ALA A 1 244 ? 10.064 28.725 -27.912 1.00 66.31 244 ALA A CA 1
ATOM 1968 C C . ALA A 1 244 ? 10.454 28.958 -29.378 1.00 66.31 244 ALA A C 1
ATOM 1970 O O . ALA A 1 244 ? 11.037 28.093 -30.027 1.00 66.31 244 ALA A O 1
ATOM 1971 N N . ALA A 1 245 ? 10.187 30.152 -29.913 1.00 64.88 245 ALA A N 1
ATOM 1972 C CA . ALA A 1 245 ? 10.584 30.495 -31.284 1.00 64.88 245 ALA A CA 1
ATOM 1973 C C . ALA A 1 245 ? 12.108 30.384 -31.515 1.00 64.88 245 ALA A C 1
ATOM 1975 O O . ALA A 1 245 ? 12.541 30.184 -32.647 1.00 64.88 245 ALA A O 1
ATOM 1976 N N . SER A 1 246 ? 12.909 30.470 -30.446 1.00 65.69 246 SER A N 1
ATOM 1977 C CA . SER A 1 246 ? 14.359 30.241 -30.448 1.00 65.69 246 SER A CA 1
ATOM 1978 C C . SER A 1 246 ? 14.768 28.792 -30.718 1.00 65.69 246 SER A C 1
ATOM 1980 O O . SER A 1 246 ? 15.891 28.563 -31.151 1.00 65.69 246 SER A O 1
ATOM 1982 N N . ASP A 1 247 ? 13.876 27.824 -30.492 1.00 57.00 247 ASP A N 1
ATOM 1983 C CA . ASP A 1 247 ? 14.148 26.391 -30.681 1.00 57.00 247 ASP A CA 1
ATOM 1984 C C . ASP A 1 247 ? 13.938 25.954 -32.141 1.00 57.00 247 ASP A C 1
ATOM 1986 O O . ASP A 1 247 ? 14.144 24.795 -32.504 1.00 57.00 247 ASP A O 1
ATOM 1990 N N . ASN A 1 248 ? 13.529 26.891 -33.000 1.00 58.91 248 ASN A N 1
ATOM 1991 C CA . ASN A 1 248 ? 13.340 26.679 -34.423 1.00 58.91 248 ASN A CA 1
ATOM 1992 C C . ASN A 1 248 ? 14.710 26.697 -35.125 1.00 58.91 248 ASN A C 1
ATOM 1994 O O . ASN A 1 248 ? 15.089 27.676 -35.767 1.00 58.91 248 ASN A O 1
ATOM 1998 N N . ALA A 1 249 ? 15.489 25.626 -34.966 1.00 58.56 249 ALA A N 1
ATOM 1999 C CA . ALA A 1 249 ? 16.708 25.442 -35.740 1.00 58.56 249 ALA A CA 1
ATOM 2000 C C . ALA A 1 249 ? 16.332 25.293 -37.222 1.00 58.56 249 ALA A C 1
ATOM 2002 O O . ALA A 1 249 ? 15.566 24.397 -37.587 1.00 58.56 249 ALA A O 1
ATOM 2003 N N . GLU A 1 250 ? 16.851 26.180 -38.076 1.00 54.47 250 GLU A N 1
ATOM 2004 C CA . GLU A 1 250 ? 16.727 26.058 -39.528 1.00 54.47 250 GLU A CA 1
ATOM 2005 C C . GLU A 1 250 ? 17.135 24.638 -39.942 1.00 54.47 250 GLU A C 1
ATOM 2007 O O . GLU A 1 250 ? 18.234 24.176 -39.629 1.00 54.47 250 GLU A O 1
ATOM 2012 N N . GLY A 1 251 ? 16.213 23.913 -40.583 1.00 47.75 251 GLY A N 1
ATOM 2013 C CA . GLY A 1 251 ? 16.399 22.504 -40.914 1.00 47.75 251 GLY A CA 1
ATOM 2014 C C . GLY A 1 251 ? 17.726 22.263 -41.634 1.00 47.75 251 GLY A C 1
ATOM 2015 O O . GLY A 1 251 ? 18.046 22.940 -42.613 1.00 47.75 251 GLY A O 1
ATOM 2016 N N . GLY A 1 252 ? 18.497 21.288 -41.145 1.00 41.81 252 GLY A N 1
ATOM 2017 C CA . GLY A 1 252 ? 19.775 20.911 -41.740 1.00 41.81 252 GLY A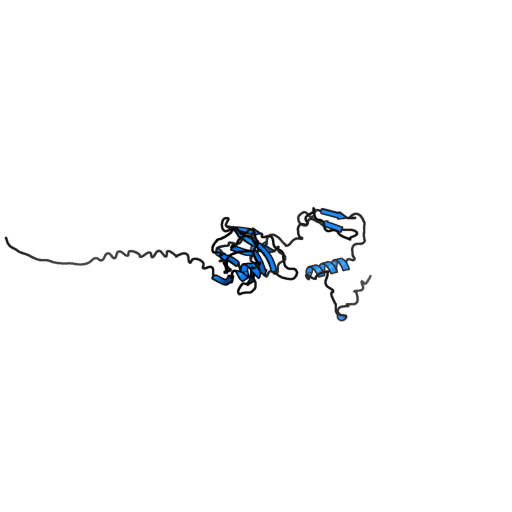 CA 1
ATOM 2018 C C . GLY A 1 252 ? 19.610 20.578 -43.223 1.00 41.81 252 GLY A C 1
ATOM 2019 O O . GLY A 1 252 ? 18.879 19.658 -43.588 1.00 41.81 252 GLY A O 1
ATOM 2020 N N . LYS A 1 253 ? 20.290 21.336 -44.088 1.00 41.31 253 LYS A N 1
ATOM 2021 C CA . LYS A 1 253 ? 20.404 21.008 -45.510 1.00 41.31 253 LYS A CA 1
ATOM 2022 C C . LYS A 1 253 ? 21.362 19.829 -45.653 1.00 41.31 253 LYS A C 1
ATOM 2024 O O . LYS A 1 253 ? 22.538 19.947 -45.319 1.00 41.31 253 LYS A O 1
ATOM 2029 N N . LEU A 1 254 ? 20.870 18.712 -46.179 1.00 31.59 254 LEU A N 1
ATOM 2030 C CA . LEU A 1 254 ? 21.737 17.705 -46.783 1.00 31.59 254 LEU A CA 1
ATOM 2031 C C . LEU A 1 254 ? 22.329 18.322 -48.053 1.00 31.59 254 LEU A C 1
ATOM 2033 O O . LEU A 1 254 ? 21.598 18.631 -48.993 1.00 31.59 254 LEU A O 1
ATOM 2037 N N . LEU A 1 255 ? 23.643 18.541 -48.052 1.00 36.69 255 LEU A N 1
ATOM 2038 C CA . LEU A 1 255 ? 24.397 18.688 -49.292 1.00 36.69 255 LEU A CA 1
ATOM 2039 C C . LEU A 1 255 ? 24.314 17.339 -50.012 1.00 36.69 255 LEU A C 1
ATOM 2041 O O . LEU A 1 255 ? 24.781 16.334 -49.476 1.00 36.69 255 LEU A O 1
ATOM 2045 N N . VAL A 1 256 ? 23.644 17.329 -51.165 1.00 43.25 256 VAL A N 1
ATOM 2046 C CA . VAL A 1 256 ? 23.686 16.220 -52.129 1.00 43.25 256 VAL A CA 1
ATOM 2047 C C . VAL A 1 256 ? 24.923 16.389 -52.993 1.00 43.25 256 VAL A C 1
ATOM 2049 O O . VAL A 1 256 ? 25.152 17.538 -53.435 1.00 43.25 256 VAL A O 1
#

pLDDT: mean 75.79, std 19.25, range [31.59, 98.38]

Foldseek 3Di:
DDDDDDDDDDDDDDDPPPCPPPPPPPPVPPPPPDWAWFDKDKQAQCCQAPPWDWDAGPVRFKIKTRDHPQDNHIWMKTKTFDDCVLQPDPPQKDFFFPGWIKIAIGGPDDDLRPDKIKMKGAGDDDAQFDKFKWWQDSVVSDIDGFDWDDDPPGRMIMGIDSDRITTMTIMTRNVGGNDPDPDPLVCDDDDPDQWDWDADPVVRDTSDIHPPVDDDPPDPVVVVVVVVVCVVVVHDPPDDDDDDPVVPDDDDDDDD